Protein AF-0000000075321801 (afdb_homodimer)

Foldseek 3Di:
DDKDKDKWFWAAQWDWDADPVGKIKTWTWTWDFDDAADPVRDTDIAIETEMEIHPCCVVCRNVRGGGFIKIWMWPPWDKDWDADPVRDIDIHTYGYTDDIDGPDDPPPPPPPPPPPPPDPDDDPDDPDDPPPPPDDPPDPDPPPDDDDDPDDDPDDD/DDKDKDKWFWAAQWDWDADPVGKIKTWTWTWDFDDDADPVRDGDIAIETEMEIHPCCVVCRNVRGGGFIKIWMWPPWDKDWDADPVRDIDIHTYGYTDDIDGPDDPPPPPPPPPPPPPDPDDDPDDPDDPDPPPDPPDDPDPDPPDDPDDDDDDDDD

Secondary structure (DSSP, 8-state):
--EEEEEEEESS----EE-TTS-EEEEEEEEEE-S---TTS---EEEEEEEEEHHHHHHHGGG--TT-EEEEEEEEEEEEEEE-TTSPEEEEEEEEEEEEEE-S-----------------------------------------------------/--EEEEEEEESS----EE-TTS-EEEEEEEEEE-S---TTS---EEEEEEEEEHHHHHHHGGG--TT-EEEEEEEEEEEEEEE-TTSPEEEEEEEEEEEEEE-S-S---------------------------------------------------

InterPro domains:
  IPR000424 Primosome PriB/single-strand DNA-binding [PF00436] (7-70)
  IPR000424 Primosome PriB/single-strand DNA-binding [PS50935] (1-104)
  IPR000424 Primosome PriB/single-strand DNA-binding [cd04496] (7-71)
  IPR011344 Single-stranded DNA-binding protein [PIRSF002070] (7-149)
  IPR011344 Single-stranded DNA-binding protein [TIGR00621] (7-148)
  IPR012340 Nucleic acid-binding, OB-fold [G3DSA:2.40.50.140] (3-137)
  IPR012340 Nucleic acid-binding, OB-fold [SSF50249] (7-148)

Radius of gyration: 40.2 Å; Cα contacts (8 Å, |Δi|>4): 550; chains: 2; bounding box: 121×88×90 Å

Solvent-accessible surface area (backbone atoms only — not comparable to full-atom values): 19009 Å² total; per-residue (Å²): 94,27,30,35,34,38,68,29,29,28,74,44,61,37,56,69,42,68,45,96,88,65,46,28,33,24,61,40,45,34,40,35,48,34,81,63,64,44,98,88,65,48,52,51,72,46,62,33,50,26,35,31,52,39,70,57,18,62,70,43,22,87,73,41,42,51,69,42,48,30,32,37,30,24,36,44,42,43,77,43,77,41,84,38,94,85,73,45,76,41,76,40,39,31,30,37,47,78,43,76,41,74,63,66,73,67,75,73,66,79,62,74,68,75,75,74,74,77,72,79,80,77,72,82,74,74,82,70,81,79,73,75,78,74,77,80,80,75,82,80,79,80,79,78,82,79,76,84,83,76,85,84,84,84,74,86,131,94,26,32,35,34,38,68,28,30,28,72,44,60,38,55,69,41,68,46,96,88,65,46,28,33,25,62,39,44,34,40,36,49,36,82,63,64,44,97,86,64,47,52,51,71,46,62,32,51,29,36,30,52,37,71,57,18,62,71,43,23,87,73,41,44,52,68,43,48,30,33,37,30,24,36,44,42,44,79,42,77,40,82,39,96,86,72,44,76,41,76,40,40,31,30,37,48,76,42,77,43,74,63,64,74,68,74,69,65,77,63,74,69,76,78,74,75,79,73,80,81,78,74,82,76,75,83,69,80,78,72,75,80,72,77,79,78,74,83,82,79,82,80,79,86,73,87,74,89,79,78,85,88,74,94,87,134

Sequence (314 aa):
MPTLSDVGRLGRDAEVRFTPGGDAVCNLALACEYGRKGPDGKKPTQWVDATLWGKQAEALGPYLLKGQQLHFTIDDAHVETFPKSDGTQGMKLTGRVIVIKFAGSPPAQDQPAPQRQASPQSRPQQPRPQQSQQGTNGPDSYDEDIPFRALPYLAGAMPTLSDVGRLGRDAEVRFTPGGDAVCNLALACEYGRKGPDGKKPTQWVDATLWGKQAEALGPYLLKGQQLHFTIDDAHVETFPKSDGTQGMKLTGRVIVIKFAGSPPAQDQPAPQRQASPQSRPQQPRPQQSQQGTNGPDSYDEDIPFRALPYLAGA

Structure (mmCIF, N/CA/C/O backbone):
data_AF-0000000075321801-model_v1
#
loop_
_entity.id
_entity.type
_entity.pdbx_description
1 polymer 'Single-stranded DNA-binding protein'
#
loo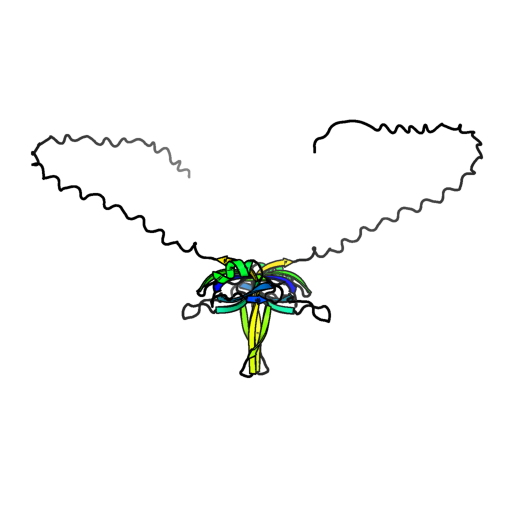p_
_atom_site.group_PDB
_atom_site.id
_atom_site.type_symbol
_atom_site.label_atom_id
_atom_site.label_alt_id
_atom_site.label_comp_id
_atom_site.label_asym_id
_atom_site.label_entity_id
_atom_site.label_seq_id
_atom_site.pdbx_PDB_ins_code
_atom_site.Cartn_x
_atom_site.Cartn_y
_atom_site.Cartn_z
_atom_site.occupancy
_atom_site.B_iso_or_equiv
_atom_site.auth_seq_id
_atom_site.auth_comp_id
_atom_site.auth_asym_id
_atom_site.auth_atom_id
_atom_site.pdbx_PDB_model_num
ATOM 1 N N . MET A 1 1 ? -10.156 4.953 -2.326 1 93.44 1 MET A N 1
ATOM 2 C CA . MET A 1 1 ? -9.562 3.822 -1.623 1 93.44 1 MET A CA 1
ATOM 3 C C . MET A 1 1 ? -8.086 3.684 -1.975 1 93.44 1 MET A C 1
ATOM 5 O O . MET A 1 1 ? -7.676 3.996 -3.094 1 93.44 1 MET A O 1
ATOM 9 N N . PRO A 1 2 ? -7.188 3.215 -1.056 1 98.31 2 PRO A N 1
ATOM 10 C CA . PRO A 1 2 ? -5.758 3.111 -1.349 1 98.31 2 PRO A CA 1
ATOM 11 C C . PRO A 1 2 ? -5.449 2.096 -2.447 1 98.31 2 PRO A C 1
ATOM 13 O O . PRO A 1 2 ? -5.992 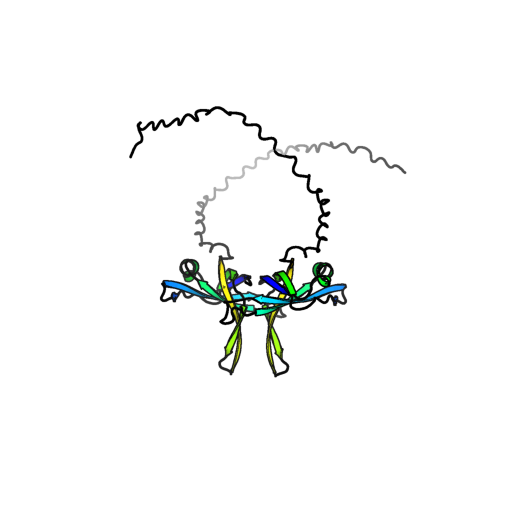0.987 -2.436 1 98.31 2 PRO A O 1
ATOM 16 N N . THR A 1 3 ? -4.641 2.51 -3.338 1 98.75 3 THR A N 1
ATOM 17 C CA . THR A 1 3 ? -4.215 1.654 -4.441 1 98.75 3 THR A CA 1
ATOM 18 C C . THR A 1 3 ? -2.715 1.391 -4.371 1 98.75 3 THR A C 1
ATOM 20 O O . THR A 1 3 ? -1.92 2.326 -4.254 1 98.75 3 THR A O 1
ATOM 23 N N . LEU A 1 4 ? -2.307 0.093 -4.465 1 98.88 4 LEU A N 1
ATOM 24 C CA . LEU A 1 4 ? -0.905 -0.304 -4.395 1 98.88 4 LEU A CA 1
ATOM 25 C C . LEU A 1 4 ? -0.449 -0.923 -5.711 1 98.88 4 LEU A C 1
ATOM 27 O O . LEU A 1 4 ? -1.129 -1.791 -6.262 1 98.88 4 LEU A O 1
ATOM 31 N N . SER A 1 5 ? 0.634 -0.457 -6.227 1 98.81 5 SER A N 1
ATOM 32 C CA . SER A 1 5 ? 1.201 -0.996 -7.461 1 98.81 5 SER A CA 1
ATOM 33 C C . SER A 1 5 ? 2.656 -1.404 -7.266 1 98.81 5 SER A C 1
ATOM 35 O O . SER A 1 5 ? 3.412 -0.721 -6.57 1 98.81 5 SER A O 1
ATOM 37 N N . ASP A 1 6 ? 3.047 -2.434 -7.977 1 98.75 6 ASP A N 1
ATOM 38 C CA . ASP A 1 6 ? 4.422 -2.926 -7.914 1 98.75 6 ASP A CA 1
ATOM 39 C C . ASP A 1 6 ? 4.691 -3.936 -9.023 1 98.75 6 ASP A C 1
ATOM 41 O O . ASP A 1 6 ? 3.779 -4.324 -9.758 1 98.75 6 ASP A O 1
ATOM 45 N N . VAL A 1 7 ? 5.973 -4.195 -9.164 1 98.44 7 VAL A N 1
ATOM 46 C CA . VAL A 1 7 ? 6.426 -5.391 -9.867 1 98.44 7 VAL A CA 1
ATOM 47 C C . VAL A 1 7 ? 6.98 -6.402 -8.867 1 98.44 7 VAL A C 1
ATOM 49 O O . VAL A 1 7 ? 7.961 -6.125 -8.172 1 98.44 7 VAL A O 1
ATOM 52 N N . GLY A 1 8 ? 6.344 -7.457 -8.703 1 97.88 8 GLY A N 1
ATOM 53 C CA . GLY A 1 8 ? 6.727 -8.477 -7.746 1 97.88 8 GLY A CA 1
ATOM 54 C C . GLY A 1 8 ? 6.57 -9.891 -8.281 1 97.88 8 GLY A C 1
ATOM 55 O O . GLY A 1 8 ? 6.32 -10.078 -9.477 1 97.88 8 GLY A O 1
ATOM 56 N N . ARG A 1 9 ? 6.801 -10.867 -7.445 1 98 9 ARG A N 1
ATOM 57 C CA . ARG A 1 9 ? 6.75 -12.266 -7.863 1 98 9 ARG A CA 1
ATOM 58 C C . ARG A 1 9 ? 5.613 -13 -7.164 1 98 9 ARG A C 1
ATOM 60 O O . ARG A 1 9 ? 5.293 -12.711 -6.008 1 98 9 ARG A O 1
ATOM 67 N N . LEU A 1 10 ? 5.156 -13.961 -7.918 1 98.5 10 LEU A N 1
ATOM 68 C CA . LEU A 1 10 ? 4.129 -14.828 -7.352 1 98.5 10 LEU A CA 1
ATOM 69 C C . LEU A 1 10 ? 4.754 -15.914 -6.477 1 98.5 10 LEU A C 1
ATOM 71 O O . LEU A 1 10 ? 5.66 -16.625 -6.914 1 98.5 10 LEU A O 1
ATOM 75 N N . GLY A 1 11 ? 4.254 -16.094 -5.246 1 98.12 11 GLY A N 1
ATOM 76 C CA . GLY A 1 11 ? 4.879 -16.984 -4.273 1 98.12 11 GLY A CA 1
ATOM 77 C C . GLY A 1 11 ? 4.367 -18.406 -4.348 1 98.12 11 GLY A C 1
ATOM 78 O O . GLY A 1 11 ? 4.961 -19.312 -3.762 1 98.12 11 GLY A O 1
ATOM 79 N N . ARG A 1 12 ? 3.254 -18.594 -4.992 1 98.19 12 ARG A N 1
ATOM 80 C CA . ARG A 1 12 ? 2.648 -19.906 -5.195 1 98.19 12 ARG A CA 1
ATOM 81 C C . ARG A 1 12 ? 1.732 -19.906 -6.414 1 98.19 12 ARG A C 1
ATOM 83 O O . ARG A 1 12 ? 1.258 -18.844 -6.836 1 98.19 12 ARG A O 1
ATOM 90 N N . ASP A 1 13 ? 1.528 -21.094 -6.926 1 98.25 13 ASP A N 1
ATOM 91 C CA . ASP A 1 13 ? 0.597 -21.219 -8.047 1 98.25 13 ASP A CA 1
ATOM 92 C C . ASP A 1 13 ? -0.801 -20.75 -7.645 1 98.25 13 ASP A C 1
ATOM 94 O O . ASP A 1 13 ? -1.275 -21.047 -6.551 1 98.25 13 ASP A O 1
ATOM 98 N N . ALA A 1 14 ? -1.422 -20.062 -8.57 1 98.31 14 ALA A N 1
ATOM 99 C CA . ALA A 1 14 ? -2.793 -19.625 -8.32 1 98.31 14 ALA A CA 1
ATOM 100 C C . ALA A 1 14 ? -3.764 -20.797 -8.391 1 98.31 14 ALA A C 1
ATOM 102 O O . ALA A 1 14 ? -3.617 -21.672 -9.242 1 98.31 14 ALA A O 1
ATOM 103 N N . GLU A 1 15 ? -4.645 -20.844 -7.492 1 97.62 15 GLU A N 1
ATOM 104 C CA . GLU A 1 15 ? -5.746 -21.797 -7.52 1 97.62 15 GLU A CA 1
ATOM 105 C C . GLU A 1 15 ? -7.09 -21.094 -7.703 1 97.62 15 GLU A C 1
ATOM 107 O O . GLU A 1 15 ? -7.531 -20.359 -6.82 1 97.62 15 GLU A O 1
ATOM 112 N N . VAL A 1 16 ? -7.723 -21.438 -8.875 1 97.81 16 VAL A N 1
ATOM 113 C CA . VAL A 1 16 ? -8.992 -20.781 -9.172 1 97.81 16 VAL A CA 1
ATOM 114 C C . VAL A 1 16 ? -10.133 -21.516 -8.484 1 97.81 16 VAL A C 1
ATOM 116 O O . VAL A 1 16 ? -10.219 -22.75 -8.57 1 97.81 16 VAL A O 1
ATOM 119 N N . ARG A 1 17 ? -10.898 -20.781 -7.852 1 97.88 17 ARG A N 1
ATOM 120 C CA . ARG A 1 17 ? -12.125 -21.281 -7.25 1 97.88 17 ARG A CA 1
ATOM 121 C C . ARG A 1 17 ? -13.344 -20.531 -7.754 1 97.88 17 ARG A C 1
ATOM 123 O O . ARG A 1 17 ? -13.203 -19.469 -8.367 1 97.88 17 ARG A O 1
ATOM 130 N N . PHE A 1 18 ? -14.492 -21.234 -7.516 1 97.25 18 PHE A N 1
ATOM 131 C CA . PHE A 1 18 ? -15.734 -20.578 -7.918 1 97.25 18 PHE A CA 1
ATOM 132 C C . PHE A 1 18 ? -16.672 -20.422 -6.727 1 97.25 18 PHE A C 1
ATOM 134 O O . PHE A 1 18 ? -16.828 -21.344 -5.922 1 97.25 18 PHE A O 1
ATOM 141 N N . THR A 1 19 ? -17.172 -19.172 -6.625 1 96.69 19 THR A N 1
ATOM 142 C CA . THR A 1 19 ? -18.172 -18.953 -5.586 1 96.69 19 THR A CA 1
ATOM 143 C C . THR A 1 19 ? -19.5 -19.609 -5.973 1 96.69 19 THR A C 1
ATOM 145 O O . THR A 1 19 ? -19.719 -19.953 -7.133 1 96.69 19 THR A O 1
ATOM 148 N N . PRO A 1 20 ? -20.391 -19.828 -4.941 1 96.25 20 PRO A N 1
ATOM 149 C CA . PRO A 1 20 ? -21.703 -20.375 -5.266 1 96.25 20 PRO A CA 1
ATOM 150 C C . PRO A 1 20 ? -22.438 -19.578 -6.336 1 96.25 20 PRO A C 1
ATOM 152 O O . PRO A 1 20 ? -23.25 -20.141 -7.086 1 96.25 20 PRO A O 1
ATOM 155 N N . GLY A 1 21 ? -22.219 -18.328 -6.473 1 95.31 21 GLY A N 1
ATOM 156 C CA . GLY A 1 21 ? -22.844 -17.453 -7.461 1 95.31 21 GLY A CA 1
ATOM 157 C C . GLY A 1 21 ? -22.172 -17.547 -8.828 1 95.31 21 GLY A C 1
ATOM 158 O O . GLY A 1 21 ? -22.594 -16.859 -9.766 1 95.31 21 GLY A O 1
ATOM 159 N N . GLY A 1 22 ? -21.062 -18.312 -8.93 1 95.56 22 GLY A N 1
ATOM 160 C CA . GLY A 1 22 ? -20.438 -18.562 -10.219 1 95.56 22 GLY A CA 1
ATOM 161 C C . GLY A 1 22 ? -19.25 -17.672 -10.484 1 95.56 22 GLY A C 1
ATOM 162 O O . GLY A 1 22 ? -18.656 -17.734 -11.562 1 95.56 22 GLY A O 1
ATOM 163 N N . ASP A 1 23 ? -18.969 -16.781 -9.562 1 96.75 23 ASP A N 1
ATOM 164 C CA . ASP A 1 23 ? -17.828 -15.891 -9.789 1 96.75 23 ASP A CA 1
ATOM 165 C C . ASP A 1 23 ? -16.516 -16.609 -9.516 1 96.75 23 ASP A C 1
ATOM 167 O O . ASP A 1 23 ? -16.375 -17.297 -8.492 1 96.75 23 ASP A O 1
ATOM 171 N N . ALA A 1 24 ? -15.586 -16.422 -10.422 1 98.5 24 ALA A N 1
ATOM 172 C CA . ALA A 1 24 ? -14.25 -16.984 -10.242 1 98.5 24 ALA A CA 1
ATOM 173 C C . ALA A 1 24 ? -13.422 -16.109 -9.297 1 98.5 24 ALA A C 1
ATOM 175 O O . ALA A 1 24 ? -13.523 -14.883 -9.32 1 98.5 24 ALA A O 1
ATOM 176 N N . VAL A 1 25 ? -12.594 -16.766 -8.453 1 98.62 25 VAL A N 1
ATOM 177 C CA . VAL A 1 25 ? -11.711 -16.047 -7.547 1 98.62 25 VAL A CA 1
ATOM 178 C C . VAL A 1 25 ? -10.445 -16.859 -7.301 1 98.62 25 VAL A C 1
ATOM 180 O O . VAL A 1 25 ? -10.5 -18.094 -7.242 1 98.62 25 VAL A O 1
ATOM 183 N N . CYS A 1 26 ? -9.32 -16.219 -7.188 1 98.19 26 CYS A N 1
ATOM 184 C CA . CYS A 1 26 ? -8.109 -16.859 -6.684 1 98.19 26 CYS A CA 1
ATOM 185 C C . CYS A 1 26 ? -7.336 -15.922 -5.762 1 98.19 26 CYS A C 1
ATOM 187 O O . CYS A 1 26 ? -7.422 -14.703 -5.895 1 98.19 26 CYS A O 1
ATOM 189 N N . ASN A 1 27 ? -6.699 -16.453 -4.758 1 98 27 ASN A N 1
ATOM 190 C CA . ASN A 1 27 ? -5.812 -15.742 -3.852 1 98 27 ASN A CA 1
ATOM 191 C C . ASN A 1 27 ? -4.367 -15.781 -4.332 1 98 27 ASN A C 1
ATOM 193 O O . ASN A 1 27 ? -3.869 -16.828 -4.734 1 98 27 ASN A O 1
ATOM 197 N N . LEU A 1 28 ? -3.787 -14.68 -4.348 1 98.56 28 LEU A N 1
ATOM 198 C CA . LEU A 1 28 ? -2.404 -14.539 -4.797 1 98.56 28 LEU A CA 1
ATOM 199 C C . LEU A 1 28 ? -1.509 -14.055 -3.662 1 98.56 28 LEU A C 1
ATOM 201 O O . LEU A 1 28 ? -1.847 -13.094 -2.967 1 98.56 28 LEU A O 1
ATOM 205 N N . ALA A 1 29 ? -0.431 -14.758 -3.434 1 98.19 29 ALA A N 1
ATOM 206 C CA . ALA A 1 29 ? 0.642 -14.266 -2.576 1 98.19 29 ALA A CA 1
ATOM 207 C C . ALA A 1 29 ? 1.718 -13.555 -3.395 1 98.19 29 ALA A C 1
ATOM 209 O O . ALA A 1 29 ? 2.465 -14.203 -4.137 1 98.19 29 ALA A O 1
ATOM 210 N N . LEU A 1 30 ? 1.82 -12.273 -3.209 1 98.31 30 LEU A N 1
ATOM 211 C CA . LEU A 1 30 ? 2.723 -11.461 -4.02 1 98.31 30 LEU A CA 1
ATOM 212 C C . LEU A 1 30 ? 3.893 -10.945 -3.184 1 98.31 30 LEU A C 1
ATOM 214 O O . LEU A 1 30 ? 3.691 -10.273 -2.176 1 98.31 30 LEU A O 1
ATOM 218 N N . ALA A 1 31 ? 5.078 -11.266 -3.674 1 98 31 ALA A N 1
ATOM 219 C CA . ALA A 1 31 ? 6.305 -10.82 -3.014 1 98 31 ALA A CA 1
ATOM 220 C C . ALA A 1 31 ? 6.715 -9.438 -3.498 1 98 31 ALA A C 1
ATOM 222 O O . ALA A 1 31 ? 7.047 -9.25 -4.672 1 98 31 ALA A O 1
ATOM 223 N N . CYS A 1 32 ? 6.738 -8.516 -2.547 1 97.56 32 CYS A N 1
ATOM 224 C CA . CYS A 1 32 ? 7.164 -7.152 -2.846 1 97.56 32 CYS A CA 1
ATOM 225 C C . CYS A 1 32 ? 8.43 -6.797 -2.07 1 97.56 32 CYS A C 1
ATOM 227 O O . CYS A 1 32 ? 8.445 -6.867 -0.84 1 97.56 32 CYS A O 1
ATOM 229 N N . GLU A 1 33 ? 9.406 -6.379 -2.811 1 97.38 33 GLU A N 1
ATOM 230 C CA . GLU A 1 33 ? 10.617 -5.918 -2.145 1 97.38 33 GLU A CA 1
ATOM 231 C C . GLU A 1 33 ? 10.5 -4.453 -1.735 1 97.38 33 GLU A C 1
ATOM 233 O O . GLU A 1 33 ? 9.844 -3.666 -2.414 1 97.38 33 GLU A O 1
ATOM 238 N N . TYR A 1 34 ? 11.094 -4.195 -0.587 1 97 34 TYR A N 1
ATOM 239 C CA . TYR A 1 34 ? 11.078 -2.816 -0.11 1 97 34 TYR A CA 1
ATOM 240 C C . TYR A 1 34 ? 12.383 -2.463 0.593 1 97 34 TYR A C 1
ATOM 242 O O . TYR A 1 34 ? 13.219 -3.334 0.829 1 97 34 TYR A O 1
ATOM 250 N N . GLY A 1 35 ? 12.547 -1.157 0.774 1 96.38 35 GLY A N 1
ATOM 251 C CA . GLY A 1 35 ? 13.703 -0.704 1.532 1 96.38 35 GLY A CA 1
ATOM 252 C C . GLY A 1 35 ? 15.008 -0.858 0.776 1 96.38 35 GLY A C 1
ATOM 253 O O . GLY A 1 35 ? 15.023 -0.839 -0.456 1 96.38 35 GLY A O 1
ATOM 254 N N . ARG A 1 36 ? 16 -0.837 1.606 1 93.62 36 ARG A N 1
ATOM 255 C CA . ARG A 1 36 ? 17.344 -0.915 1.04 1 93.62 36 ARG A CA 1
ATOM 256 C C . ARG A 1 36 ? 17.922 -2.316 1.198 1 93.62 36 ARG A C 1
ATOM 258 O O . ARG A 1 36 ? 17.438 -3.105 2.014 1 93.62 36 ARG A O 1
ATOM 265 N N . LYS A 1 37 ? 18.922 -2.555 0.358 1 94.75 37 LYS A N 1
ATOM 266 C CA . LYS A 1 37 ? 19.609 -3.836 0.442 1 94.75 37 LYS A CA 1
ATOM 267 C C . LYS A 1 37 ? 20.344 -3.979 1.774 1 94.75 37 LYS A C 1
ATOM 269 O O . LYS A 1 37 ? 20.969 -3.029 2.25 1 94.75 37 LYS A O 1
ATOM 274 N N . GLY A 1 38 ? 20.219 -5.215 2.367 1 94.25 38 GLY A N 1
ATOM 275 C CA . GLY A 1 38 ? 20.953 -5.527 3.582 1 94.25 38 GLY A CA 1
ATOM 276 C C . GLY A 1 38 ? 22.391 -5.949 3.32 1 94.25 38 GLY A C 1
ATOM 277 O O . GLY A 1 38 ? 22.875 -5.836 2.193 1 94.25 38 GLY A O 1
ATOM 278 N N . PRO A 1 39 ? 23.078 -6.34 4.457 1 94.88 39 PRO A N 1
ATOM 279 C CA . PRO A 1 39 ? 24.469 -6.789 4.328 1 94.88 39 PRO A CA 1
ATOM 280 C C . PRO A 1 39 ? 24.609 -7.98 3.383 1 94.88 39 PRO A C 1
ATOM 282 O O . PRO A 1 39 ? 25.672 -8.164 2.777 1 94.88 39 PRO A O 1
ATOM 285 N N . ASP A 1 40 ? 23.609 -8.797 3.27 1 94.38 40 ASP A N 1
ATOM 286 C CA . ASP A 1 40 ? 23.625 -9.969 2.4 1 94.38 40 ASP A CA 1
ATOM 287 C C . ASP A 1 40 ? 23.328 -9.586 0.954 1 94.38 40 ASP A C 1
ATOM 289 O O . ASP A 1 40 ? 23.266 -10.445 0.077 1 94.38 40 ASP A O 1
ATOM 293 N N . GLY A 1 41 ? 23.031 -8.344 0.777 1 93.94 41 GLY A N 1
ATOM 294 C CA . GLY A 1 41 ? 22.781 -7.852 -0.568 1 93.94 41 GLY A CA 1
ATOM 295 C C . GLY A 1 41 ? 21.328 -8 -0.994 1 93.94 41 GLY A C 1
ATOM 296 O O . GLY A 1 41 ? 20.984 -7.754 -2.152 1 93.94 41 GLY A O 1
ATOM 297 N N . LYS A 1 42 ? 20.531 -8.469 -0.142 1 95.44 42 LYS A N 1
ATOM 298 C CA . LYS A 1 42 ? 19.125 -8.688 -0.471 1 95.44 42 LYS A CA 1
ATOM 299 C C . LYS A 1 42 ? 18.234 -7.664 0.232 1 95.44 42 LYS A C 1
ATOM 301 O O . LYS A 1 42 ? 18.531 -7.25 1.355 1 95.44 42 LYS A O 1
ATOM 306 N N . LYS A 1 43 ? 17.188 -7.266 -0.518 1 96.38 43 LYS A N 1
ATOM 307 C CA . LYS A 1 43 ? 16.172 -6.414 0.094 1 96.38 43 LYS A CA 1
ATOM 308 C C . LYS A 1 43 ? 15.164 -7.246 0.891 1 96.38 43 LYS A C 1
ATOM 310 O O . LYS A 1 43 ? 14.898 -8.398 0.551 1 96.38 43 LYS A O 1
ATOM 315 N N . PRO A 1 44 ? 14.594 -6.648 1.973 1 95.75 44 PRO A N 1
ATOM 316 C CA . PRO A 1 44 ? 13.5 -7.352 2.641 1 95.75 44 PRO A CA 1
ATOM 317 C C . PRO A 1 44 ? 12.266 -7.5 1.752 1 95.75 44 PRO A C 1
ATOM 319 O O . PRO A 1 44 ? 12.086 -6.73 0.804 1 95.75 44 PRO A O 1
ATOM 322 N N . THR A 1 45 ? 11.531 -8.562 2.047 1 95.31 45 THR A N 1
ATOM 323 C CA . THR A 1 45 ? 10.336 -8.867 1.273 1 95.31 45 THR A CA 1
ATOM 324 C C . THR A 1 45 ? 9.094 -8.82 2.16 1 95.31 45 THR A C 1
ATOM 326 O O . THR A 1 45 ? 9.125 -9.266 3.311 1 95.31 45 THR A O 1
ATOM 329 N N . GLN A 1 46 ? 8.102 -8.141 1.631 1 95.44 46 GLN A N 1
ATOM 330 C CA . GLN A 1 46 ? 6.785 -8.273 2.25 1 95.44 46 GLN A CA 1
ATOM 331 C C . GLN A 1 46 ? 5.809 -8.984 1.322 1 95.44 46 GLN A C 1
ATOM 333 O O . GLN A 1 46 ? 5.859 -8.812 0.103 1 95.44 46 GLN A O 1
ATOM 338 N N . TRP A 1 47 ? 4.926 -9.758 1.993 1 94.94 47 TRP A N 1
ATOM 339 C CA . TRP A 1 47 ? 3.936 -10.5 1.224 1 94.94 47 TRP A CA 1
ATOM 340 C C . TRP A 1 47 ? 2.596 -9.773 1.217 1 94.94 47 TRP A C 1
ATOM 342 O O . TRP A 1 47 ? 2.121 -9.32 2.262 1 94.94 47 TRP A O 1
ATOM 352 N N . VAL A 1 48 ? 2.068 -9.617 0.032 1 97.62 48 VAL A N 1
ATOM 353 C CA . VAL A 1 48 ? 0.721 -9.086 -0.135 1 97.62 48 VAL A CA 1
ATOM 354 C C . VAL A 1 48 ? -0.241 -10.219 -0.493 1 97.62 48 VAL A C 1
ATOM 356 O O . VAL A 1 48 ? -0.032 -10.93 -1.477 1 97.62 48 VAL A O 1
ATOM 359 N N . ASP A 1 49 ? -1.216 -10.375 0.361 1 97.62 49 ASP A N 1
ATOM 360 C CA . ASP A 1 49 ? -2.271 -11.352 0.116 1 97.62 49 ASP A CA 1
ATOM 361 C C . ASP A 1 49 ? -3.418 -10.734 -0.679 1 97.62 49 ASP A C 1
ATOM 363 O O . ASP A 1 49 ? -4.301 -10.086 -0.107 1 97.62 49 ASP A O 1
ATOM 367 N N . ALA A 1 50 ? -3.404 -10.938 -1.986 1 98.5 50 ALA A N 1
ATOM 368 C CA . ALA A 1 50 ? -4.359 -10.242 -2.848 1 98.5 50 ALA A CA 1
ATOM 369 C C . ALA A 1 50 ? -5.32 -11.234 -3.5 1 98.5 50 ALA A C 1
ATOM 371 O O . ALA A 1 50 ? -4.965 -12.391 -3.736 1 98.5 50 ALA A O 1
ATOM 372 N N . THR A 1 51 ? -6.496 -10.75 -3.773 1 98.69 51 THR A N 1
ATOM 373 C CA . THR A 1 51 ? -7.48 -11.586 -4.457 1 98.69 51 THR A CA 1
ATOM 374 C C . THR A 1 51 ? -7.684 -11.117 -5.895 1 98.69 51 THR A C 1
ATOM 376 O O . THR A 1 51 ? -7.691 -9.914 -6.164 1 98.69 51 THR A O 1
ATOM 379 N N . LEU A 1 52 ? -7.785 -12 -6.773 1 98.75 52 LEU A N 1
ATOM 380 C CA . LEU A 1 52 ? -8.148 -11.781 -8.172 1 98.75 52 LEU A CA 1
ATOM 381 C C . LEU A 1 52 ? -9.523 -12.352 -8.469 1 98.75 52 LEU A C 1
ATOM 383 O O . LEU A 1 52 ? -9.789 -13.523 -8.195 1 98.75 52 LEU A O 1
ATOM 387 N N . TRP A 1 53 ? -10.375 -11.508 -9.047 1 98.62 53 TRP A N 1
ATOM 388 C CA . TRP A 1 53 ? -11.766 -11.914 -9.188 1 98.62 53 TRP A CA 1
ATOM 389 C C . TRP A 1 53 ? -12.203 -11.883 -10.648 1 98.62 53 TRP A C 1
ATOM 391 O O . TRP A 1 53 ? -11.562 -11.234 -11.477 1 98.62 53 TRP A O 1
ATOM 401 N N . GLY A 1 54 ? -13.273 -12.633 -10.969 1 97.81 54 GLY A N 1
ATOM 402 C CA . GLY A 1 54 ? -14.023 -12.477 -12.203 1 97.81 54 GLY A CA 1
ATOM 403 C C . GLY A 1 54 ? -13.312 -13.039 -13.414 1 97.81 54 GLY A C 1
ATOM 404 O O . GLY A 1 54 ? -12.664 -14.086 -13.328 1 97.81 54 GLY A O 1
ATOM 405 N N . LYS A 1 55 ? -13.523 -12.367 -14.516 1 97.12 55 LYS A N 1
ATOM 406 C CA . LYS A 1 55 ? -13.008 -12.836 -15.797 1 97.12 55 LYS A CA 1
ATOM 407 C C . LYS A 1 55 ? -11.484 -12.938 -15.766 1 97.12 55 LYS A C 1
ATOM 409 O O . LYS A 1 55 ? -10.906 -13.828 -16.391 1 97.12 55 LYS A O 1
ATOM 414 N N . GLN A 1 56 ? -10.883 -12.008 -15.062 1 97.56 56 GLN A N 1
ATOM 415 C CA . GLN A 1 56 ? -9.43 -12.039 -14.977 1 97.56 56 GLN A CA 1
ATOM 416 C C . GLN A 1 56 ? -8.945 -13.297 -14.258 1 97.56 56 GLN A C 1
ATOM 418 O O . GLN A 1 56 ? -7.961 -13.914 -14.664 1 97.56 56 GLN A O 1
ATOM 423 N N . ALA A 1 57 ? -9.609 -13.609 -13.156 1 98.38 57 ALA A N 1
ATOM 424 C CA . ALA A 1 57 ? -9.258 -14.828 -12.438 1 98.38 57 ALA A CA 1
ATOM 425 C C . ALA A 1 57 ? -9.461 -16.062 -13.312 1 98.38 57 ALA A C 1
ATOM 427 O O . ALA A 1 57 ? -8.633 -16.969 -13.32 1 98.38 57 ALA A O 1
ATOM 428 N N . GLU A 1 58 ? -10.516 -16.109 -14.016 1 97.19 58 GLU A N 1
ATOM 429 C CA . GLU A 1 58 ? -10.836 -17.234 -14.898 1 97.19 58 GLU A CA 1
ATOM 430 C C . GLU A 1 58 ? -9.836 -17.344 -16.047 1 97.19 58 GLU A C 1
ATOM 432 O O . GLU A 1 58 ? -9.367 -18.438 -16.359 1 97.19 58 GLU A O 1
ATOM 437 N N . ALA A 1 59 ? -9.531 -16.25 -16.594 1 97 59 ALA A N 1
ATOM 438 C CA . ALA A 1 59 ? -8.695 -16.234 -17.781 1 97 59 ALA A CA 1
ATOM 439 C C . ALA A 1 59 ? -7.223 -16.453 -17.438 1 97 59 ALA A C 1
ATOM 441 O O . ALA A 1 59 ? -6.508 -17.156 -18.141 1 97 59 ALA A O 1
ATOM 442 N N . LEU A 1 60 ? -6.793 -15.844 -16.328 1 97.44 60 LEU A N 1
ATOM 443 C CA . LEU A 1 60 ? -5.355 -15.789 -16.078 1 97.44 60 LEU A CA 1
ATOM 444 C C . LEU A 1 60 ? -4.965 -16.781 -14.984 1 97.44 60 LEU A C 1
ATOM 446 O O . LEU A 1 60 ? -3.799 -17.172 -14.891 1 97.44 60 LEU A O 1
ATOM 450 N N . GLY A 1 61 ? -5.855 -17.156 -14.117 1 97.12 61 GLY A N 1
ATOM 451 C CA . GLY A 1 61 ? -5.598 -18 -12.961 1 97.12 61 GLY A CA 1
ATOM 452 C C . GLY A 1 61 ? -4.734 -19.203 -13.289 1 97.12 61 GLY A C 1
ATOM 453 O O . GLY A 1 61 ? -3.699 -19.422 -12.648 1 97.12 61 GLY A O 1
ATOM 454 N N . PRO A 1 62 ? -5.121 -19.953 -14.367 1 96.56 62 PRO A N 1
ATOM 455 C CA . PRO A 1 62 ? -4.395 -21.172 -14.703 1 96.56 62 PRO A CA 1
ATOM 456 C C . PRO A 1 62 ? -2.959 -20.906 -15.148 1 96.56 62 PRO A C 1
ATOM 458 O O . PRO A 1 62 ? -2.117 -21.812 -15.102 1 96.56 62 PRO A O 1
ATOM 461 N N . TYR A 1 63 ? -2.645 -19.688 -15.531 1 97.06 63 TYR A N 1
ATOM 462 C CA . TYR A 1 63 ? -1.33 -19.375 -16.078 1 97.06 63 TYR A CA 1
ATOM 463 C C . TYR A 1 63 ? -0.466 -18.672 -15.039 1 97.06 63 TYR A C 1
ATOM 465 O O . TYR A 1 63 ? 0.713 -18.406 -15.273 1 97.06 63 TYR A O 1
ATOM 473 N N . LEU A 1 64 ? -1.044 -18.344 -13.898 1 98 64 LEU A N 1
ATOM 474 C CA . LEU A 1 64 ? -0.302 -17.688 -12.828 1 98 64 LEU A CA 1
ATOM 475 C C . LEU A 1 64 ? 0.41 -18.719 -11.953 1 98 64 LEU A C 1
ATOM 477 O O . LEU A 1 64 ? -0.186 -19.266 -11.023 1 98 64 LEU A O 1
ATOM 481 N N . LEU A 1 65 ? 1.726 -18.828 -12.266 1 97.88 65 LEU A N 1
ATOM 482 C CA . LEU A 1 65 ? 2.521 -19.891 -11.656 1 97.88 65 LEU A CA 1
ATOM 483 C C . LEU A 1 65 ? 3.578 -19.297 -10.727 1 97.88 65 LEU A C 1
ATOM 485 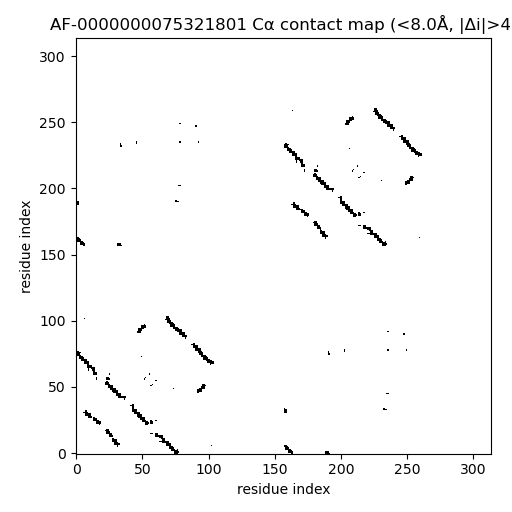O O . LEU A 1 65 ? 4.07 -18.188 -10.961 1 97.88 65 LEU A O 1
ATOM 489 N N . LYS A 1 66 ? 3.893 -20.078 -9.727 1 97.94 66 LYS A N 1
ATOM 490 C CA . LYS A 1 66 ? 4.91 -19.672 -8.75 1 97.94 66 LYS A CA 1
ATOM 491 C C . LYS A 1 66 ? 6.176 -19.188 -9.453 1 97.94 66 LYS A C 1
ATOM 493 O O . LYS A 1 66 ? 6.629 -19.812 -10.422 1 97.94 66 LYS A O 1
ATOM 498 N N . GLY A 1 67 ? 6.672 -18.125 -8.898 1 97.62 67 GLY A N 1
ATOM 499 C CA . GLY A 1 67 ? 7.969 -17.656 -9.367 1 97.62 67 GLY A CA 1
ATOM 500 C C . GLY A 1 67 ? 7.867 -16.625 -10.477 1 97.62 67 GLY A C 1
ATOM 501 O O . GLY A 1 67 ? 8.844 -15.922 -10.773 1 97.62 67 GLY A O 1
ATOM 502 N N . GLN A 1 68 ? 6.742 -16.5 -11.156 1 96.94 68 GLN A N 1
ATOM 503 C CA . GLN A 1 68 ? 6.57 -15.539 -12.234 1 96.94 68 GLN A CA 1
ATOM 504 C C . GLN A 1 68 ? 6.617 -14.102 -11.711 1 96.94 68 GLN A C 1
ATOM 506 O O . GLN A 1 68 ? 6.078 -13.812 -10.641 1 96.94 68 GLN A O 1
ATOM 511 N N . GLN A 1 69 ? 7.316 -13.227 -12.508 1 98 69 GLN A N 1
ATOM 512 C CA . GLN A 1 69 ? 7.301 -11.797 -12.227 1 98 69 GLN A CA 1
ATOM 513 C C . GLN A 1 69 ? 6.07 -11.125 -12.828 1 98 69 GLN A C 1
ATOM 515 O O . GLN A 1 69 ? 5.766 -11.32 -14.008 1 98 69 GLN A O 1
ATOM 520 N N . LEU A 1 70 ? 5.383 -10.352 -12.016 1 98.38 70 LEU A N 1
ATOM 521 C CA . LEU A 1 70 ? 4.129 -9.734 -12.43 1 98.38 70 LEU A CA 1
ATOM 522 C C . LEU A 1 70 ? 4.125 -8.242 -12.117 1 98.38 70 LEU A C 1
ATOM 524 O O . LEU A 1 70 ? 4.664 -7.82 -11.086 1 98.38 70 LEU A O 1
ATOM 528 N N . HIS A 1 71 ? 3.625 -7.453 -13.055 1 98.62 71 HIS A N 1
ATOM 529 C CA . HIS A 1 71 ? 3.145 -6.113 -12.734 1 98.62 71 HIS A CA 1
ATOM 530 C C . HIS A 1 71 ? 1.71 -6.156 -12.219 1 98.62 71 HIS A C 1
ATOM 532 O O . HIS A 1 71 ? 0.826 -6.719 -12.867 1 98.62 71 HIS A O 1
ATOM 538 N N . PHE A 1 72 ? 1.458 -5.559 -11.07 1 98.69 72 PHE A N 1
ATOM 539 C CA . PHE A 1 72 ? 0.095 -5.617 -10.555 1 98.69 72 PHE A CA 1
ATOM 540 C C . PHE A 1 72 ? -0.294 -4.297 -9.898 1 98.69 72 PHE A C 1
ATOM 542 O O . PHE A 1 72 ? 0.572 -3.535 -9.461 1 98.69 72 PHE A O 1
ATOM 549 N N . THR A 1 73 ? -1.589 -4.027 -9.891 1 98.88 73 THR A N 1
ATOM 550 C CA . THR A 1 73 ? -2.23 -2.969 -9.117 1 98.88 73 THR A CA 1
ATOM 551 C C . THR A 1 73 ? -3.338 -3.537 -8.234 1 98.88 73 THR A C 1
ATOM 553 O O . THR A 1 73 ? -4.188 -4.293 -8.711 1 98.88 73 THR A O 1
ATOM 556 N N . ILE A 1 74 ? -3.258 -3.201 -6.98 1 98.75 74 ILE A N 1
ATOM 557 C CA . ILE A 1 74 ? -4.195 -3.682 -5.969 1 98.75 74 ILE A CA 1
ATOM 558 C C . ILE A 1 74 ? -5.02 -2.514 -5.438 1 98.75 74 ILE A C 1
ATOM 560 O O . ILE A 1 74 ? -4.469 -1.486 -5.035 1 98.75 74 ILE A O 1
ATOM 564 N N . ASP A 1 75 ? -6.312 -2.672 -5.492 1 98.44 75 ASP A N 1
ATOM 565 C CA . ASP A 1 75 ? -7.195 -1.697 -4.863 1 98.44 75 ASP A CA 1
ATOM 566 C C . ASP A 1 75 ? -7.559 -2.123 -3.441 1 98.44 75 ASP A C 1
ATOM 568 O O . ASP A 1 75 ? -7.312 -3.268 -3.049 1 98.44 75 ASP A O 1
ATOM 572 N N . ASP A 1 76 ? -8.039 -1.107 -2.643 1 98.25 76 ASP A N 1
ATOM 573 C CA . ASP A 1 76 ? -8.438 -1.344 -1.257 1 98.25 76 ASP A CA 1
ATOM 574 C C . ASP A 1 76 ? -7.289 -1.961 -0.458 1 98.25 76 ASP A C 1
ATOM 576 O O . ASP A 1 76 ? -7.504 -2.871 0.344 1 98.25 76 ASP A O 1
ATOM 580 N N . ALA A 1 77 ? -6.086 -1.542 -0.762 1 98.25 77 ALA A N 1
ATOM 581 C CA . ALA A 1 77 ? -4.91 -2.031 -0.051 1 98.25 77 ALA A CA 1
ATOM 582 C C . ALA A 1 77 ? -4.941 -1.615 1.416 1 98.25 77 ALA A C 1
ATOM 584 O O . ALA A 1 77 ? -5.039 -0.426 1.729 1 98.25 77 ALA A O 1
ATOM 585 N N . HIS A 1 78 ? -4.875 -2.541 2.293 1 96.81 78 HIS A N 1
ATOM 586 C CA . HIS A 1 78 ? -4.902 -2.242 3.721 1 96.81 78 HIS A CA 1
ATOM 587 C C . HIS A 1 78 ? -4.301 -3.385 4.531 1 96.81 78 HIS A C 1
ATOM 589 O O . HIS A 1 78 ? -4.172 -4.504 4.035 1 96.81 78 HIS A O 1
ATOM 595 N N . VAL A 1 79 ? -3.918 -3.033 5.723 1 95 79 VAL A N 1
ATOM 596 C CA . VAL A 1 79 ? -3.336 -4.016 6.633 1 95 79 VAL A CA 1
ATOM 597 C C . VAL A 1 79 ? -4.438 -4.68 7.453 1 95 79 VAL A C 1
ATOM 599 O O . VAL A 1 79 ? -5.305 -3.998 8.008 1 95 79 VAL A O 1
ATOM 602 N N . GLU A 1 80 ? -4.402 -5.98 7.465 1 91.38 80 GLU A N 1
ATOM 603 C CA . GLU A 1 80 ? -5.305 -6.758 8.305 1 91.38 80 GLU A CA 1
ATOM 604 C C . GLU A 1 80 ? -4.535 -7.531 9.375 1 91.38 80 GLU A C 1
ATOM 606 O O . GLU A 1 80 ? -3.4 -7.957 9.141 1 91.38 80 GLU A O 1
ATOM 611 N N . THR A 1 81 ? -5.188 -7.609 10.531 1 85.38 81 THR A N 1
ATOM 612 C CA . THR A 1 81 ? -4.617 -8.43 11.602 1 85.38 81 THR A CA 1
ATOM 613 C C . THR A 1 81 ? -5.344 -9.766 11.695 1 85.38 81 THR A C 1
ATOM 615 O O . THR A 1 81 ? -6.531 -9.859 11.383 1 85.38 81 THR A O 1
ATOM 618 N N . PHE A 1 82 ? -4.496 -10.781 11.977 1 83.56 82 PHE A N 1
ATOM 619 C CA . PHE A 1 82 ? -5.102 -12.094 12.133 1 83.56 82 PHE A CA 1
ATOM 620 C C . PHE A 1 82 ? -4.453 -12.852 13.289 1 83.56 82 PHE A C 1
ATOM 622 O O . PHE A 1 82 ? -3.27 -12.656 13.578 1 83.56 82 PHE A O 1
ATOM 629 N N . PRO A 1 83 ? -5.316 -13.57 14.023 1 84.75 83 PRO A N 1
ATOM 630 C CA . PRO A 1 83 ? -4.766 -14.344 15.148 1 84.75 83 PRO A CA 1
ATOM 631 C C . PRO A 1 83 ? -3.863 -15.484 14.695 1 84.75 83 PRO A C 1
ATOM 633 O O . PRO A 1 83 ? -4.156 -16.156 13.695 1 84.75 83 PRO A O 1
ATOM 636 N N . LYS A 1 84 ? -2.691 -15.609 15.445 1 81.06 84 LYS A N 1
ATOM 637 C CA . LYS A 1 84 ? -1.8 -16.734 15.203 1 81.06 84 LYS A CA 1
ATOM 638 C C . LYS A 1 84 ? -2.045 -17.859 16.203 1 81.06 84 LYS A C 1
ATOM 640 O O . LYS A 1 84 ? -2.68 -17.641 17.25 1 81.06 84 LYS A O 1
ATOM 645 N N . SER A 1 85 ? -1.563 -19 15.82 1 83.88 85 SER A N 1
ATOM 646 C CA . SER A 1 85 ? -1.745 -20.172 16.672 1 83.88 85 SER A CA 1
ATOM 647 C C . SER A 1 85 ? -1.061 -20 18.016 1 83.88 85 SER A C 1
ATOM 649 O O . SER A 1 85 ? -1.48 -20.578 19.016 1 83.88 85 SER A O 1
ATOM 651 N N . ASP A 1 86 ? -0.088 -19.234 18.078 1 83 86 ASP A N 1
ATOM 652 C CA . ASP A 1 86 ? 0.672 -19.031 19.312 1 83 86 ASP A CA 1
ATOM 653 C C . ASP A 1 86 ? 0.044 -17.953 20.172 1 83 86 ASP A C 1
ATOM 655 O O . ASP A 1 86 ? 0.605 -17.578 21.203 1 83 86 ASP A O 1
ATOM 659 N N . GLY A 1 87 ? -1.064 -17.469 19.75 1 78.44 87 GLY A N 1
ATOM 660 C CA . GLY A 1 87 ? -1.76 -16.469 20.531 1 78.44 87 GLY A CA 1
ATOM 661 C C . GLY A 1 87 ? -1.396 -15.047 20.141 1 78.44 87 GLY A C 1
ATOM 662 O O . GLY A 1 87 ? -2.004 -14.086 20.625 1 78.44 87 GLY A O 1
ATOM 663 N N . THR A 1 88 ? -0.411 -15.016 19.297 1 77 88 THR A N 1
ATOM 664 C CA . THR A 1 88 ? -0.026 -13.672 18.875 1 77 88 THR A CA 1
ATOM 665 C C . THR A 1 88 ? -0.802 -13.25 17.641 1 77 88 THR A C 1
ATOM 667 O O . THR A 1 88 ? -1.631 -14.008 17.125 1 77 88 THR A O 1
ATOM 670 N N . GLN A 1 89 ? -0.737 -11.883 17.359 1 78.94 89 GLN A N 1
ATOM 671 C CA . GLN A 1 89 ? -1.422 -11.359 16.172 1 78.94 89 GLN A CA 1
ATOM 672 C C . GLN A 1 89 ? -0.463 -11.219 15 1 78.94 89 GLN A C 1
ATOM 674 O O . GLN A 1 89 ? 0.644 -10.703 15.148 1 78.94 89 GLN A O 1
ATOM 679 N N . GLY A 1 90 ? -0.961 -11.906 13.914 1 76.88 90 GLY A N 1
ATOM 680 C CA . GLY A 1 90 ? -0.254 -11.68 12.664 1 76.88 90 GLY A CA 1
ATOM 681 C C . GLY A 1 90 ? -0.812 -10.516 11.867 1 76.88 90 GLY A C 1
ATOM 682 O O . GLY A 1 90 ? -1.851 -9.953 12.227 1 76.88 90 GLY A O 1
ATOM 683 N N . MET A 1 91 ? 0.009 -9.93 11.023 1 82.12 91 MET A N 1
ATOM 684 C CA . MET A 1 91 ? -0.424 -8.844 10.148 1 82.12 91 MET A CA 1
ATOM 685 C C . MET A 1 91 ? -0.128 -9.164 8.688 1 82.12 91 MET A C 1
ATOM 687 O O . MET A 1 91 ? 0.886 -9.797 8.383 1 82.12 91 MET A O 1
ATOM 691 N N . LYS A 1 92 ? -1.103 -8.797 7.895 1 86.94 92 LYS A N 1
ATOM 692 C CA . LYS A 1 92 ? -0.886 -8.984 6.465 1 86.94 92 LYS A CA 1
ATOM 693 C C . LYS A 1 92 ? -1.397 -7.785 5.668 1 86.94 92 LYS A C 1
ATOM 695 O O . LYS A 1 92 ? -2.42 -7.195 6.02 1 86.94 92 LYS A O 1
ATOM 700 N N . LEU A 1 93 ? -0.657 -7.43 4.613 1 95.38 93 LEU A N 1
ATOM 701 C CA . LEU A 1 93 ? -1.143 -6.492 3.605 1 95.38 93 LEU A CA 1
ATOM 702 C C . LEU A 1 93 ? -2.064 -7.191 2.611 1 95.38 93 LEU A C 1
ATOM 704 O O . LEU A 1 93 ? -1.739 -8.266 2.109 1 95.38 93 LEU A O 1
ATOM 708 N N . THR A 1 94 ? -3.242 -6.621 2.434 1 97.44 94 THR A N 1
ATOM 709 C CA . THR A 1 94 ? -4.227 -7.297 1.596 1 97.44 94 THR A CA 1
ATOM 710 C C . THR A 1 94 ? -4.883 -6.312 0.631 1 97.44 94 THR A C 1
ATOM 712 O O . THR A 1 94 ? -4.672 -5.102 0.732 1 97.44 94 THR A O 1
ATOM 715 N N . GLY A 1 95 ? -5.664 -6.836 -0.342 1 98.19 95 GLY A N 1
ATOM 716 C CA . GLY A 1 95 ? -6.438 -6.047 -1.289 1 98.19 95 GLY A CA 1
ATOM 717 C C . GLY A 1 95 ? -6.93 -6.855 -2.475 1 98.19 95 GLY A C 1
ATOM 718 O O . GLY A 1 95 ? -6.871 -8.086 -2.461 1 98.19 95 GLY A O 1
ATOM 719 N N . ARG A 1 96 ? -7.5 -6.129 -3.383 1 98.69 96 ARG A N 1
ATOM 720 C CA . ARG A 1 96 ? -8.039 -6.742 -4.594 1 98.69 96 ARG A CA 1
ATOM 721 C C . ARG A 1 96 ? -7.227 -6.332 -5.82 1 98.69 96 ARG A C 1
ATOM 723 O O . ARG A 1 96 ? -7.07 -5.141 -6.102 1 98.69 96 ARG A O 1
ATOM 730 N N . VAL A 1 97 ? -6.805 -7.332 -6.566 1 98.81 97 VAL A N 1
ATOM 731 C CA . VAL A 1 97 ? -6.035 -7.043 -7.77 1 98.81 97 VAL A CA 1
ATOM 732 C C . VAL A 1 97 ? -6.965 -6.504 -8.859 1 98.81 97 VAL A C 1
ATOM 734 O O . VAL A 1 97 ? -7.941 -7.156 -9.227 1 98.81 97 VAL A O 1
ATOM 737 N N . ILE A 1 98 ? -6.586 -5.371 -9.414 1 98.5 98 ILE A N 1
ATOM 738 C CA . ILE A 1 98 ? -7.414 -4.793 -10.469 1 98.5 98 ILE A CA 1
ATOM 739 C C . ILE A 1 98 ? -6.629 -4.754 -11.781 1 98.5 98 ILE A C 1
ATOM 741 O O . ILE A 1 98 ? -7.215 -4.625 -12.859 1 98.5 98 ILE A O 1
ATOM 745 N N . VAL A 1 99 ? -5.336 -4.758 -11.75 1 98.44 99 VAL A N 1
ATOM 746 C CA . VAL A 1 99 ? -4.457 -4.883 -12.906 1 98.44 99 VAL A CA 1
ATOM 747 C C . VAL A 1 99 ? -3.404 -5.957 -12.641 1 98.44 99 VAL A C 1
ATOM 749 O O . VAL A 1 99 ? -2.811 -5.996 -11.562 1 98.44 99 VAL A O 1
ATOM 752 N N . ILE A 1 100 ? -3.217 -6.773 -13.609 1 98.19 100 ILE A N 1
ATOM 753 C CA . ILE A 1 100 ? -2.148 -7.762 -13.508 1 98.19 100 ILE A CA 1
ATOM 754 C C . ILE A 1 100 ? -1.626 -8.102 -14.906 1 98.19 100 ILE A C 1
ATOM 756 O O . ILE A 1 100 ? -2.41 -8.32 -15.828 1 98.19 100 ILE A O 1
ATOM 760 N N . LYS A 1 101 ? -0.332 -8.016 -15.039 1 97.06 101 LYS A N 1
ATOM 761 C CA . LYS A 1 101 ? 0.349 -8.305 -16.297 1 97.06 101 LYS A CA 1
ATOM 762 C C . LYS A 1 101 ? 1.668 -9.031 -16.062 1 97.06 101 LYS A C 1
ATOM 764 O O . LYS A 1 101 ? 2.361 -8.758 -15.078 1 97.06 101 LYS A O 1
ATOM 769 N N . PHE A 1 102 ? 1.962 -9.898 -16.922 1 96.38 102 PHE A N 1
ATOM 770 C CA . PHE A 1 102 ? 3.27 -10.539 -16.844 1 96.38 102 PHE A CA 1
ATOM 771 C C . PHE A 1 102 ? 4.383 -9.539 -17.125 1 96.38 102 PHE A C 1
ATOM 773 O O . PHE A 1 102 ? 4.273 -8.734 -18.062 1 96.38 102 PHE A O 1
ATOM 780 N N . ALA A 1 103 ? 5.379 -9.289 -16.312 1 93.19 103 ALA A N 1
ATOM 781 C CA . ALA A 1 103 ? 6.465 -8.336 -16.5 1 93.19 103 ALA A CA 1
ATOM 782 C C . ALA A 1 103 ? 7.477 -8.844 -17.531 1 93.19 103 ALA A C 1
ATOM 784 O O . ALA A 1 103 ? 8.18 -8.055 -18.156 1 93.19 103 ALA A O 1
ATOM 785 N N . GLY A 1 104 ? 7.879 -10.117 -17.609 1 72.38 104 GLY A N 1
ATOM 786 C CA . GLY A 1 104 ? 8.883 -10.656 -18.531 1 72.38 104 GLY A CA 1
ATOM 787 C C . GLY A 1 104 ? 8.352 -10.883 -19.922 1 72.38 104 GLY A C 1
ATOM 788 O O . GLY A 1 104 ? 7.145 -10.789 -20.172 1 72.38 104 GLY A O 1
ATOM 789 N N . SER A 1 105 ? 9.32 -10.781 -20.953 1 56.84 105 SER A N 1
ATOM 790 C CA . SER A 1 105 ? 9.203 -11.109 -22.359 1 56.84 105 SER A CA 1
ATOM 791 C C . SER A 1 105 ? 8.43 -12.406 -22.562 1 56.84 105 SER A C 1
ATOM 793 O O . SER A 1 105 ? 8.516 -13.328 -21.75 1 56.84 105 SER A O 1
ATOM 795 N N . PRO A 1 106 ? 7.402 -12.406 -23.328 1 51.19 106 PRO A N 1
ATOM 796 C CA . PRO A 1 106 ? 6.758 -13.695 -23.594 1 51.19 106 PRO A CA 1
ATOM 797 C C . PRO A 1 106 ? 7.727 -14.875 -23.484 1 51.19 106 PRO A C 1
ATOM 799 O O . PRO A 1 106 ? 8.922 -14.711 -23.75 1 51.19 106 PRO A O 1
ATOM 802 N N . PRO A 1 107 ? 7.387 -15.766 -22.609 1 46.88 107 PRO A N 1
ATOM 803 C CA . PRO A 1 107 ? 8.305 -16.906 -22.734 1 46.88 107 PRO A CA 1
ATOM 804 C C . PRO A 1 107 ? 8.875 -17.047 -24.141 1 46.88 107 PRO A C 1
ATOM 806 O O . PRO A 1 107 ? 8.148 -16.891 -25.125 1 46.88 107 PRO A O 1
ATOM 809 N N . ALA A 1 108 ? 10.031 -16.594 -24.297 1 42.81 108 ALA A N 1
ATOM 810 C CA . ALA A 1 108 ? 10.602 -16.984 -25.594 1 42.81 108 ALA A CA 1
ATOM 811 C C . ALA A 1 108 ? 10.148 -18.391 -25.969 1 42.81 108 ALA A C 1
ATOM 813 O O . ALA A 1 108 ? 10.539 -19.375 -25.328 1 42.81 108 ALA A O 1
ATOM 814 N N . GLN A 1 109 ? 8.922 -18.578 -26.406 1 42.28 109 GLN A N 1
ATOM 815 C CA . GLN A 1 109 ? 8.828 -19.859 -27.094 1 42.28 109 GLN A CA 1
ATOM 816 C C . GLN A 1 109 ? 10.164 -20.219 -27.75 1 42.28 109 GLN A C 1
ATOM 818 O O . GLN A 1 109 ? 10.727 -19.422 -28.5 1 42.28 109 GLN A O 1
ATOM 823 N N . ASP A 1 110 ? 10.922 -21.156 -27.156 1 42.56 110 ASP A N 1
ATOM 824 C CA . ASP A 1 110 ? 12.031 -21.734 -27.906 1 42.56 110 ASP A CA 1
ATOM 825 C C . ASP A 1 110 ? 11.734 -21.734 -29.406 1 42.56 110 ASP A C 1
ATOM 827 O O . ASP A 1 110 ? 10.945 -22.531 -29.906 1 42.56 110 ASP A O 1
ATOM 831 N N . GLN A 1 111 ? 11.539 -20.578 -30.031 1 44.91 111 GLN A N 1
ATOM 832 C CA . GLN A 1 111 ? 11.594 -20.781 -31.484 1 44.91 111 GLN A CA 1
ATOM 833 C C . GLN A 1 111 ? 12.703 -21.766 -31.859 1 44.91 111 GLN A C 1
ATOM 835 O O . GLN A 1 111 ? 13.844 -21.609 -31.422 1 44.91 111 GLN A O 1
ATOM 840 N N . PRO A 1 112 ? 12.344 -23.016 -32.312 1 47.56 112 PRO A N 1
ATOM 841 C CA . PRO A 1 112 ? 13.43 -23.859 -32.812 1 47.56 112 PRO A CA 1
ATOM 842 C C . PRO A 1 112 ? 14.516 -23.062 -33.531 1 47.56 112 PRO A C 1
ATOM 844 O O . PRO A 1 112 ? 14.203 -22.172 -34.344 1 47.56 112 PRO A O 1
ATOM 847 N N . ALA A 1 113 ? 15.602 -22.844 -32.875 1 50.69 113 ALA A N 1
ATOM 848 C CA . ALA A 1 113 ? 16.734 -22.281 -33.594 1 50.69 113 ALA A CA 1
ATOM 849 C C . ALA A 1 113 ? 16.688 -22.641 -35.062 1 50.69 113 ALA A C 1
ATOM 851 O O . ALA A 1 113 ? 16.375 -23.781 -35.406 1 50.69 113 ALA A O 1
ATOM 852 N N . PRO A 1 114 ? 16.391 -21.812 -35.969 1 48.81 114 PRO A N 1
ATOM 853 C CA . PRO A 1 114 ? 16.469 -22.312 -37.344 1 48.81 114 PRO A CA 1
ATOM 854 C C . PRO A 1 114 ? 17.656 -23.25 -37.562 1 48.81 114 PRO A C 1
ATOM 856 O O . PRO A 1 114 ? 18.781 -22.953 -37.125 1 48.81 114 PRO A O 1
ATOM 859 N N . GLN A 1 115 ? 17.5 -24.516 -37.719 1 44.44 115 GLN A N 1
ATOM 860 C CA . GLN A 1 115 ? 18.531 -25.438 -38.188 1 44.44 115 GLN A CA 1
ATOM 861 C C . GLN A 1 115 ? 19.422 -24.797 -39.219 1 44.44 115 GLN A C 1
ATOM 863 O O . GLN A 1 115 ? 18.953 -24.406 -40.312 1 44.44 115 GLN A O 1
ATOM 868 N N . ARG A 1 116 ? 20.484 -24.125 -38.75 1 46.69 116 ARG A N 1
ATOM 869 C CA . ARG A 1 116 ? 21.5 -23.781 -39.75 1 46.69 116 ARG A CA 1
ATOM 870 C C . ARG A 1 116 ? 21.703 -24.922 -40.75 1 46.69 116 ARG A C 1
ATOM 872 O O . ARG A 1 116 ? 22.156 -26 -40.375 1 46.69 116 ARG A O 1
ATOM 879 N N . GLN A 1 117 ? 21.078 -24.938 -41.906 1 45.03 117 GLN A N 1
ATOM 880 C CA . GLN A 1 117 ? 21.453 -25.797 -43.031 1 45.03 117 GLN A CA 1
ATOM 881 C C . GLN A 1 117 ? 22.969 -25.844 -43.219 1 45.03 117 GLN A C 1
ATOM 883 O O . GLN A 1 117 ? 23.609 -24.797 -43.375 1 45.03 117 GLN A O 1
ATOM 888 N N . ALA A 1 118 ? 23.625 -26.906 -42.75 1 46.5 118 ALA A N 1
ATOM 889 C CA . ALA A 1 118 ? 25.031 -27.219 -43 1 46.5 118 ALA A CA 1
ATOM 890 C C . ALA A 1 118 ? 25.391 -26.906 -44.469 1 46.5 118 ALA A C 1
ATOM 892 O O . ALA A 1 118 ? 24.75 -27.406 -45.406 1 46.5 118 ALA A O 1
ATOM 893 N N . SER A 1 119 ? 25.922 -25.703 -44.812 1 48.66 119 SER A N 1
ATOM 894 C CA . SER A 1 119 ? 26.484 -25.422 -46.125 1 48.66 119 SER A CA 1
ATOM 895 C C . SER A 1 119 ? 27.281 -26.625 -46.625 1 48.66 119 SER A C 1
ATOM 897 O O . SER A 1 119 ? 28.016 -27.266 -45.875 1 48.66 119 SER A O 1
ATOM 899 N N . PRO A 1 120 ? 26.984 -27.297 -47.75 1 46.16 120 PRO A N 1
ATOM 900 C CA . PRO A 1 120 ? 27.781 -28.391 -48.312 1 46.16 120 PRO A CA 1
ATOM 901 C C . PRO A 1 120 ? 29.281 -28.094 -48.312 1 46.16 120 PRO A C 1
ATOM 903 O O . PRO A 1 120 ? 29.688 -26.938 -48.438 1 46.16 120 PRO A O 1
ATOM 906 N N . GLN A 1 121 ? 30.109 -28.859 -47.562 1 40.81 121 GLN A N 1
ATOM 907 C CA . GLN A 1 121 ? 31.562 -28.844 -47.531 1 40.81 121 GLN A CA 1
ATOM 908 C C . GLN A 1 121 ? 32.156 -28.703 -48.938 1 40.81 121 GLN A C 1
ATOM 910 O O . GLN A 1 121 ? 31.859 -29.516 -49.812 1 40.81 121 GLN A O 1
ATOM 915 N N . SER A 1 122 ? 32.406 -27.469 -49.406 1 46.06 122 SER A N 1
ATOM 916 C CA . SER A 1 122 ? 33.188 -27.219 -50.625 1 46.06 122 SER A CA 1
ATOM 917 C C . SER A 1 122 ? 34.406 -28.141 -50.719 1 46.06 122 SER A C 1
ATOM 919 O O . SER A 1 122 ? 35.156 -28.266 -49.719 1 46.06 122 SER A O 1
ATOM 921 N N . ARG A 1 123 ? 34.438 -29.156 -51.594 1 44.72 123 ARG A N 1
ATOM 922 C CA . ARG A 1 123 ? 35.531 -30.047 -51.938 1 44.72 123 ARG A CA 1
ATOM 923 C C . ARG A 1 123 ? 36.844 -29.266 -52.094 1 44.72 123 ARG A C 1
ATOM 925 O O . ARG A 1 123 ? 36.875 -28.203 -52.75 1 44.72 123 ARG A O 1
ATOM 932 N N . PRO A 1 124 ? 37.906 -29.547 -51.281 1 43.28 124 PRO A N 1
ATOM 933 C CA . PRO A 1 124 ? 39.188 -28.875 -51.375 1 43.28 124 PRO A CA 1
ATOM 934 C C . PRO A 1 124 ? 39.719 -28.766 -52.781 1 43.28 124 PRO A C 1
ATOM 936 O O . PRO A 1 124 ? 39.844 -29.781 -53.5 1 43.28 124 PRO A O 1
ATOM 939 N N . GLN A 1 125 ? 39.406 -27.656 -53.531 1 39.59 125 GLN A N 1
ATOM 940 C CA . GLN A 1 125 ? 40 -27.422 -54.812 1 39.59 125 GLN A CA 1
ATOM 941 C C . GLN A 1 125 ? 41.5 -27.688 -54.781 1 39.59 125 GLN A C 1
ATOM 943 O O . GLN A 1 125 ? 42.188 -27.344 -53.812 1 39.59 125 GLN A O 1
ATOM 948 N N . GLN A 1 126 ? 41.969 -28.703 -55.469 1 40.53 126 GLN A N 1
ATOM 949 C CA . GLN A 1 126 ? 43.344 -29.109 -55.688 1 40.53 126 GLN A CA 1
ATOM 950 C C . GLN A 1 126 ? 44.219 -27.906 -56.062 1 40.53 126 GLN A C 1
ATOM 952 O O . GLN A 1 126 ? 43.781 -27.078 -56.875 1 40.53 126 GLN A O 1
ATOM 957 N N . PRO A 1 127 ? 45.281 -27.547 -55.25 1 39.84 127 PRO A N 1
ATOM 958 C CA . PRO A 1 127 ? 46.219 -26.42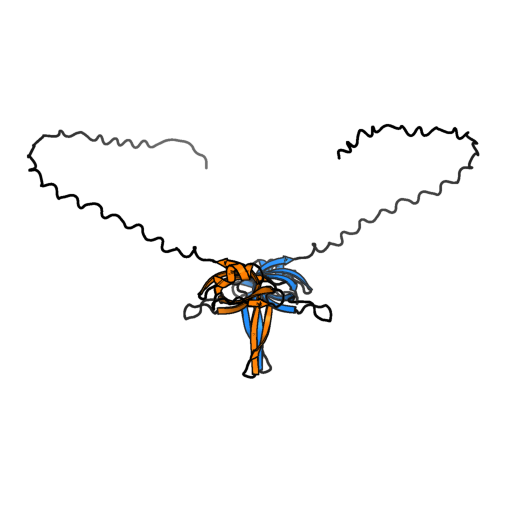2 -55.375 1 39.84 127 PRO A CA 1
ATOM 959 C C . PRO A 1 127 ? 46.781 -26.297 -56.812 1 39.84 127 PRO A C 1
ATOM 961 O O . PRO A 1 127 ? 47.344 -27.25 -57.344 1 39.84 127 PRO A O 1
ATOM 964 N N . ARG A 1 128 ? 46.031 -25.625 -57.656 1 36.97 128 ARG A N 1
ATOM 965 C CA . ARG A 1 128 ? 46.656 -25.438 -58.969 1 36.97 128 ARG A CA 1
ATOM 966 C C . ARG A 1 128 ? 48.062 -24.875 -58.812 1 36.97 128 ARG A C 1
ATOM 968 O O . ARG A 1 128 ? 48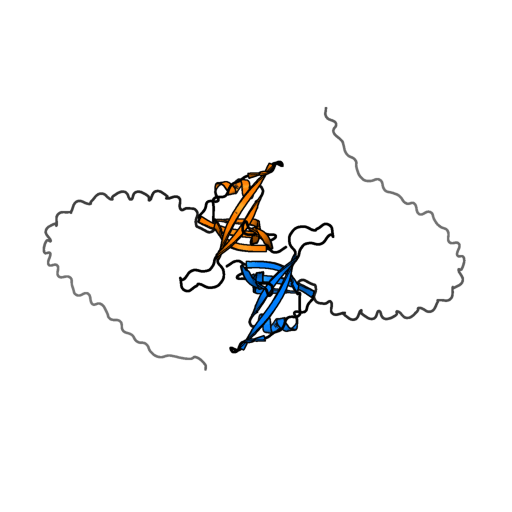.281 -24 -58 1 36.97 128 ARG A O 1
ATOM 975 N N . PRO A 1 129 ? 49.031 -25.406 -59.469 1 37.53 129 PRO A N 1
ATOM 976 C CA . PRO A 1 129 ? 50.438 -25.062 -59.406 1 37.53 129 PRO A CA 1
ATOM 977 C C . PRO A 1 129 ? 50.688 -23.578 -59.719 1 37.53 129 PRO A C 1
ATOM 979 O O . PRO A 1 129 ? 50.031 -23 -60.562 1 37.53 129 PRO A O 1
ATOM 982 N N . GLN A 1 130 ? 51.125 -22.734 -58.719 1 33.78 130 GLN A N 1
ATOM 983 C CA . GLN A 1 130 ? 51.469 -21.312 -58.594 1 33.78 130 GLN A CA 1
ATOM 984 C C . GLN A 1 130 ? 52.406 -20.875 -59.719 1 33.78 130 GLN A C 1
ATOM 986 O O . GLN A 1 130 ? 53.531 -21.359 -59.844 1 33.78 130 GLN A O 1
ATOM 991 N N . GLN A 1 131 ? 51.812 -20.875 -60.969 1 30.75 131 GLN A N 1
ATOM 992 C CA . GLN A 1 131 ? 52.812 -20.344 -61.938 1 30.75 131 GLN A CA 1
ATOM 993 C C . GLN A 1 131 ? 53.312 -18.984 -61.5 1 30.75 131 GLN A C 1
ATOM 995 O O . GLN A 1 131 ? 52.531 -18.156 -61 1 30.75 131 GLN A O 1
ATOM 1000 N N . SER A 1 132 ? 54.594 -18.734 -61.344 1 33 132 SER A N 1
ATOM 1001 C CA . SER A 1 132 ? 55.531 -17.734 -60.875 1 33 132 SER A CA 1
ATOM 1002 C C . SER A 1 132 ? 55.375 -16.406 -61.594 1 33 132 SER A C 1
ATOM 1004 O O . SER A 1 132 ? 56.281 -15.578 -61.594 1 33 132 SER A O 1
ATOM 1006 N N . GLN A 1 133 ? 54.062 -16.031 -62.062 1 27.94 133 GLN A N 1
ATOM 1007 C CA . GLN A 1 133 ? 54.312 -14.914 -62.969 1 27.94 133 GLN A CA 1
ATOM 1008 C C . GLN A 1 133 ? 54.906 -13.719 -62.188 1 27.94 133 GLN A C 1
ATOM 1010 O O . GLN A 1 133 ? 54.406 -13.383 -61.125 1 27.94 133 GLN A O 1
ATOM 1015 N N . GLN A 1 134 ? 56.062 -13.25 -62.469 1 29.52 134 GLN A N 1
ATOM 1016 C CA . GLN A 1 134 ? 57.031 -12.234 -62.094 1 29.52 134 GLN A CA 1
ATOM 1017 C C . GLN A 1 134 ? 56.438 -10.828 -62.219 1 29.52 134 GLN A C 1
ATOM 1019 O O . GLN A 1 134 ? 57.188 -9.844 -62.25 1 29.52 134 GLN A O 1
ATOM 1024 N N . GLY A 1 135 ? 55.062 -10.703 -62.312 1 29.17 135 GLY A N 1
ATOM 1025 C CA . GLY A 1 135 ? 54.719 -9.422 -62.938 1 29.17 135 GLY A CA 1
ATOM 1026 C C . GLY A 1 135 ? 55.156 -8.242 -62.062 1 29.17 135 GLY A C 1
ATOM 1027 O O . GLY A 1 135 ? 55.219 -8.352 -60.844 1 29.17 135 GLY A O 1
ATOM 1028 N N . THR A 1 136 ? 55.781 -7.184 -62.688 1 27.62 136 THR A N 1
ATOM 1029 C CA . THR A 1 136 ? 56.5 -5.945 -62.406 1 27.62 136 THR A CA 1
ATOM 1030 C C . THR A 1 136 ? 55.594 -4.938 -61.688 1 27.62 136 THR A C 1
ATOM 1032 O O . THR A 1 136 ? 54.5 -4.656 -62.156 1 27.62 136 THR A O 1
ATOM 1035 N N . ASN A 1 137 ? 55.75 -4.75 -60.375 1 29.34 137 ASN A N 1
ATOM 1036 C CA . ASN A 1 137 ? 55.125 -3.975 -59.312 1 29.34 137 ASN A CA 1
ATOM 1037 C C . ASN A 1 137 ? 55.188 -2.477 -59.594 1 29.34 137 ASN A C 1
ATOM 1039 O O . ASN A 1 137 ? 56.25 -1.871 -59.5 1 29.34 137 ASN A O 1
ATOM 1043 N N . GLY A 1 138 ? 54.656 -2.012 -60.781 1 28.42 138 GLY A N 1
ATOM 1044 C CA . GLY A 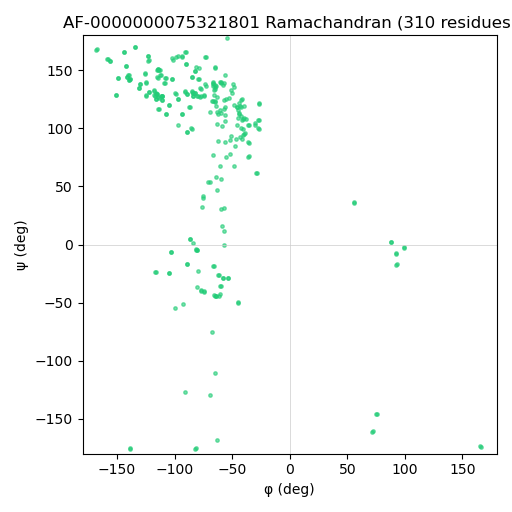1 138 ? 54.938 -0.597 -60.969 1 28.42 138 GLY A CA 1
ATOM 1045 C C . GLY A 1 138 ? 54.406 0.272 -59.844 1 28.42 138 GLY A C 1
ATOM 1046 O O . GLY A 1 138 ? 53.438 -0.109 -59.156 1 28.42 138 GLY A O 1
ATOM 1047 N N . PRO A 1 139 ? 55.156 1.299 -59.312 1 29.95 139 PRO A N 1
ATOM 1048 C CA . PRO A 1 139 ? 55.156 2.131 -58.125 1 29.95 139 PRO A CA 1
ATOM 1049 C C . PRO A 1 139 ? 54 3.123 -58.062 1 29.95 139 PRO A C 1
ATOM 1051 O O . PRO A 1 139 ? 53.938 4.027 -58.906 1 29.95 139 PRO A O 1
ATOM 1054 N N . ASP A 1 140 ? 52.719 2.727 -58.188 1 30.23 140 ASP A N 1
ATOM 1055 C CA . ASP A 1 140 ? 51.75 3.795 -58.406 1 30.23 140 ASP A CA 1
ATOM 1056 C C . ASP A 1 140 ? 51.75 4.797 -57.25 1 30.23 140 ASP A C 1
ATOM 1058 O O . ASP A 1 140 ? 51.719 4.41 -56.094 1 30.23 140 ASP A O 1
ATOM 1062 N N . SER A 1 141 ? 52.188 6.07 -57.469 1 29.75 141 SER A N 1
ATOM 1063 C CA . SER A 1 141 ? 52.469 7.34 -56.812 1 29.75 141 SER A CA 1
ATOM 1064 C C . SER A 1 141 ? 51.219 7.895 -56.125 1 29.75 141 SER A C 1
ATOM 1066 O O . SER A 1 141 ? 50.188 8.031 -56.781 1 29.75 141 SER A O 1
ATOM 1068 N N . TYR A 1 142 ? 51.062 7.777 -54.812 1 27.31 142 TYR A N 1
ATOM 1069 C CA . TYR A 1 142 ? 50.031 8.18 -53.844 1 27.31 142 TYR A CA 1
ATOM 1070 C C . TYR A 1 142 ? 49.906 9.695 -53.781 1 27.31 142 TYR A C 1
ATOM 1072 O O . TYR A 1 142 ? 50.719 10.352 -53.125 1 27.31 142 TYR A O 1
ATOM 1080 N N . ASP A 1 143 ? 49.625 10.445 -54.812 1 27.5 143 ASP A N 1
ATOM 1081 C CA . ASP A 1 143 ? 49.688 11.898 -54.719 1 27.5 143 ASP A CA 1
ATOM 1082 C C . ASP A 1 143 ? 48.656 12.414 -53.688 1 27.5 143 ASP A C 1
ATOM 1084 O O . ASP A 1 143 ? 47.469 12.18 -53.844 1 27.5 143 ASP A O 1
ATOM 1088 N N . GLU A 1 144 ? 49 12.539 -52.406 1 31.23 144 GLU A N 1
ATOM 1089 C CA . GLU A 1 144 ? 48.312 13.023 -51.219 1 31.23 144 GLU A CA 1
ATOM 1090 C C . GLU A 1 144 ? 47.906 14.492 -51.375 1 31.23 144 GLU A C 1
ATOM 1092 O O . GLU A 1 144 ? 48.781 15.375 -51.406 1 31.23 144 GLU A O 1
ATOM 1097 N N . ASP A 1 145 ? 46.969 14.883 -52.25 1 30.97 145 ASP A N 1
ATOM 1098 C CA . ASP A 1 145 ? 46.656 16.281 -52.531 1 30.97 145 ASP A CA 1
ATOM 1099 C C . ASP A 1 145 ? 46.25 17.031 -51.281 1 30.97 145 ASP A C 1
ATOM 1101 O O . ASP A 1 145 ? 45.719 16.438 -50.344 1 30.97 145 ASP A O 1
ATOM 1105 N N . ILE A 1 146 ? 46.75 18.406 -51.062 1 35.38 146 ILE A N 1
ATOM 1106 C CA . ILE A 1 146 ? 47.219 19.516 -50.219 1 35.38 146 ILE A CA 1
ATOM 1107 C C . ILE A 1 146 ? 46 20.281 -49.688 1 35.38 146 ILE A C 1
ATOM 1109 O O . ILE A 1 146 ? 46.062 20.891 -48.625 1 35.38 146 ILE A O 1
ATOM 1113 N N . PRO A 1 147 ? 44.594 20.094 -49.844 1 30.33 147 PRO A N 1
ATOM 1114 C CA . PRO A 1 147 ? 44 21.391 -50.188 1 30.33 147 PRO A CA 1
ATOM 1115 C C . PRO A 1 147 ? 43.781 22.297 -49 1 30.33 147 PRO A C 1
ATOM 1117 O O . PRO A 1 147 ? 43.781 23.531 -49.125 1 30.33 147 PRO A O 1
ATOM 1120 N N . PHE A 1 148 ? 43.406 21.922 -47.75 1 35.5 148 PHE A N 1
ATOM 1121 C CA . PHE A 1 148 ? 42.375 22.781 -47.188 1 35.5 148 PHE A CA 1
ATOM 1122 C 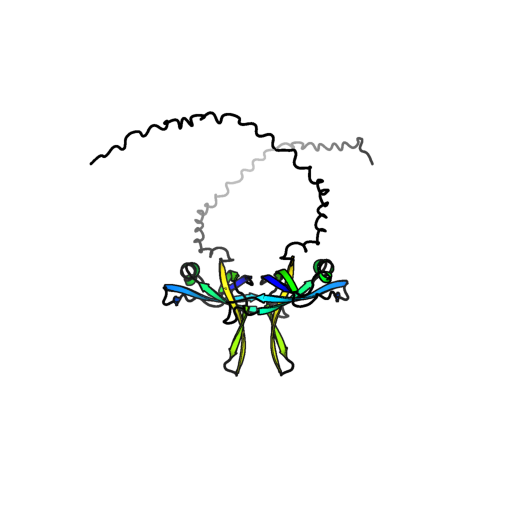C . PHE A 1 148 ? 43 24.094 -46.688 1 35.5 148 PHE A C 1
ATOM 1124 O O . PHE A 1 148 ? 44.094 24.078 -46.125 1 35.5 148 PHE A O 1
ATOM 1131 N N . ARG A 1 149 ? 42.562 25.375 -47.062 1 28.58 149 ARG A N 1
ATOM 1132 C CA . ARG A 1 149 ? 42.969 26.75 -46.844 1 28.58 149 ARG A CA 1
ATOM 1133 C C . ARG A 1 149 ? 42.75 27.188 -45.406 1 28.58 149 ARG A C 1
ATOM 1135 O O . ARG A 1 149 ? 41.625 27.125 -44.906 1 28.58 149 ARG A O 1
ATOM 1142 N N . ALA A 1 150 ? 43.781 27.531 -44.469 1 25.36 150 ALA A N 1
ATOM 1143 C CA . ALA A 1 150 ? 44.031 27.906 -43.094 1 25.36 150 ALA A CA 1
ATOM 1144 C C . ALA A 1 150 ? 43.625 29.375 -42.844 1 25.36 150 ALA A C 1
ATOM 1146 O O . ALA A 1 150 ? 43.781 29.891 -41.75 1 25.36 150 ALA A O 1
ATOM 1147 N N . LEU A 1 151 ? 42.562 30 -43.312 1 27.98 151 LEU A N 1
ATOM 1148 C CA . LEU A 1 151 ? 42.844 31.422 -43.156 1 27.98 151 LEU A CA 1
ATOM 1149 C C . LEU A 1 151 ? 43 31.766 -41.656 1 27.98 151 LEU A C 1
ATOM 1151 O O . LEU A 1 151 ? 42.562 31.016 -40.781 1 27.98 151 LEU A O 1
ATOM 1155 N N . PRO A 1 152 ? 43.031 33.25 -41.188 1 31.36 152 PRO A N 1
ATOM 1156 C CA . PRO A 1 152 ? 43.812 34.25 -40.438 1 31.36 152 PRO A CA 1
ATOM 1157 C C . PRO A 1 152 ? 43.375 34.438 -39 1 31.36 152 PRO A C 1
ATOM 1159 O O . PRO A 1 152 ? 42.156 34.469 -38.75 1 31.36 152 PRO A O 1
ATOM 1162 N N . TYR A 1 153 ? 44 33.938 -37.969 1 30.2 153 TYR A N 1
ATOM 1163 C CA . TYR A 1 153 ? 43.875 34.125 -36.531 1 30.2 153 TYR A CA 1
ATOM 1164 C C . TYR A 1 153 ? 44 35.594 -36.156 1 30.2 153 TYR A C 1
ATOM 1166 O O . TYR A 1 153 ? 45.031 36.219 -36.344 1 30.2 153 TYR A O 1
ATOM 1174 N N . LEU A 1 154 ? 43 36.594 -36.344 1 28.8 154 LEU A N 1
ATOM 1175 C CA . LEU A 1 154 ? 43.312 37.906 -35.844 1 28.8 154 LEU A CA 1
ATOM 1176 C C . LEU A 1 154 ? 43.562 37.906 -34.344 1 28.8 154 LEU A C 1
ATOM 1178 O O . LEU A 1 154 ? 42.812 37.281 -33.594 1 28.8 154 LEU A O 1
ATOM 1182 N N . ALA A 1 155 ? 44.875 38.25 -33.75 1 26.61 155 ALA A N 1
ATOM 1183 C CA . ALA A 1 155 ? 45.625 38.5 -32.531 1 26.61 155 ALA A CA 1
ATOM 1184 C C . ALA A 1 155 ? 45.031 39.625 -31.703 1 26.61 155 ALA A C 1
ATOM 1186 O O . ALA A 1 155 ? 45.469 39.875 -30.562 1 26.61 155 ALA A O 1
ATOM 1187 N N . GLY A 1 156 ? 43.938 40.438 -31.906 1 29.19 156 GLY A N 1
ATOM 1188 C CA . GLY A 1 156 ? 44.156 41.719 -31.25 1 29.19 156 GLY A CA 1
ATOM 1189 C C . GLY A 1 156 ? 44.375 41.594 -29.75 1 29.19 156 GLY A C 1
ATOM 1190 O O . GLY A 1 156 ? 43.781 40.688 -29.109 1 29.19 156 GLY A O 1
ATOM 1191 N N . ALA A 1 157 ? 45.469 42.5 -29.219 1 22.94 157 ALA A N 1
ATOM 1192 C CA . ALA A 1 157 ? 45.75 43.188 -27.984 1 22.94 157 ALA A CA 1
ATOM 1193 C C . ALA A 1 157 ? 44.5 43.906 -27.453 1 22.94 157 ALA A C 1
ATOM 1195 O O . ALA A 1 157 ? 43.656 44.344 -28.25 1 22.94 157 ALA A O 1
ATOM 1196 N N . MET B 1 1 ? 9.836 -1 -6.473 1 93.5 1 MET B N 1
ATOM 1197 C CA . MET B 1 1 ? 9.375 -0.839 -5.098 1 93.5 1 MET B CA 1
ATOM 1198 C C . MET B 1 1 ? 7.879 -0.552 -5.055 1 93.5 1 MET B C 1
ATOM 1200 O O . MET B 1 1 ? 7.34 0.091 -5.957 1 93.5 1 MET B O 1
ATOM 1204 N N . PRO B 1 2 ? 7.113 -0.998 -4.012 1 98.31 2 PRO B N 1
ATOM 1205 C CA . PRO B 1 2 ? 5.664 -0.78 -3.967 1 98.31 2 PRO B CA 1
ATOM 1206 C C . PRO B 1 2 ? 5.293 0.696 -3.842 1 98.31 2 PRO B C 1
ATOM 1208 O O . PRO B 1 2 ? 5.891 1.421 -3.039 1 98.31 2 PRO B O 1
ATOM 1211 N N . THR B 1 3 ? 4.367 1.074 -4.656 1 98.75 3 THR B N 1
ATOM 1212 C CA . THR B 1 3 ? 3.869 2.443 -4.641 1 98.75 3 THR B CA 1
ATOM 1213 C C . THR B 1 3 ? 2.4 2.479 -4.227 1 98.75 3 THR B C 1
ATOM 1215 O O . THR B 1 3 ? 1.577 1.743 -4.777 1 98.75 3 THR B O 1
ATOM 1218 N N . LEU B 1 4 ? 2.047 3.348 -3.23 1 98.88 4 LEU B N 1
ATOM 1219 C CA . LEU B 1 4 ? 0.684 3.473 -2.727 1 98.88 4 LEU B CA 1
ATOM 1220 C C . LEU B 1 4 ? 0.118 4.859 -3.025 1 98.88 4 LEU B C 1
ATOM 1222 O O . LEU B 1 4 ? 0.78 5.871 -2.783 1 98.88 4 LEU B O 1
ATOM 1226 N N . SER B 1 5 ? -1.045 4.906 -3.588 1 98.81 5 SER B N 1
ATOM 1227 C CA . SER B 1 5 ? -1.716 6.168 -3.883 1 98.81 5 SER B CA 1
ATOM 1228 C C . SER B 1 5 ? -3.117 6.203 -3.283 1 98.81 5 SER B C 1
ATOM 1230 O O . SER B 1 5 ? -3.824 5.195 -3.285 1 98.81 5 SER B O 1
ATOM 1232 N N . ASP B 1 6 ? -3.521 7.383 -2.887 1 98.75 6 ASP B N 1
ATOM 1233 C CA . ASP B 1 6 ? -4.852 7.574 -2.32 1 98.75 6 ASP B CA 1
ATOM 1234 C C . ASP B 1 6 ? -5.195 9.062 -2.217 1 98.75 6 ASP B C 1
ATOM 1236 O O . ASP B 1 6 ? -4.348 9.914 -2.482 1 98.75 6 ASP B O 1
ATOM 1240 N N . VAL B 1 7 ? -6.469 9.266 -1.948 1 98.44 7 VAL B N 1
ATOM 1241 C CA . VAL B 1 7 ? -6.938 10.539 -1.419 1 98.44 7 VAL B CA 1
ATOM 1242 C C . VAL B 1 7 ? -7.32 10.383 0.051 1 98.44 7 VAL B C 1
ATOM 1244 O O . VAL B 1 7 ? -8.234 9.625 0.383 1 98.44 7 VAL B O 1
ATOM 1247 N N . GLY B 1 8 ? -6.613 10.961 0.899 1 97.88 8 GLY B N 1
ATOM 1248 C CA . GLY B 1 8 ? -6.828 10.859 2.334 1 97.88 8 GLY B CA 1
ATOM 1249 C C . GLY B 1 8 ? -6.656 12.172 3.064 1 97.88 8 GLY B C 1
ATOM 1250 O O . GLY B 1 8 ? -6.523 13.227 2.434 1 97.88 8 GLY B O 1
ATOM 1251 N N . ARG B 1 9 ? -6.75 12.148 4.363 1 98 9 ARG B N 1
ATOM 1252 C CA . ARG B 1 9 ? -6.668 13.359 5.172 1 98 9 ARG B CA 1
ATOM 1253 C C . ARG B 1 9 ? -5.422 13.344 6.047 1 98 9 ARG B C 1
ATOM 1255 O O . ARG B 1 9 ? -4.984 12.289 6.504 1 98 9 ARG B O 1
ATOM 1262 N N . LEU B 1 10 ? -5.008 14.555 6.27 1 98.5 10 LEU B N 1
ATOM 1263 C CA . LEU B 1 10 ? -3.879 14.727 7.18 1 98.5 10 LEU B CA 1
ATOM 1264 C C . LEU B 1 10 ? -4.344 14.711 8.633 1 98.5 10 LEU B C 1
ATOM 1266 O O . LEU B 1 10 ? -5.262 15.445 9 1 98.5 10 LEU B O 1
ATOM 1270 N N . GLY B 1 11 ? -3.703 13.906 9.492 1 98.12 11 GLY B N 1
ATOM 1271 C CA . GLY B 1 11 ? -4.164 13.695 10.852 1 98.12 11 GLY B CA 1
ATOM 1272 C C . GLY B 1 11 ? -3.594 14.688 11.844 1 98.12 11 GLY B C 1
ATOM 1273 O O . GLY B 1 11 ? -4.078 14.797 12.977 1 98.12 11 GLY B O 1
ATOM 1274 N N . ARG B 1 12 ? -2.549 15.352 11.461 1 98.19 12 ARG B N 1
ATOM 1275 C CA . ARG B 1 12 ? -1.907 16.375 12.273 1 98.19 12 ARG B CA 1
ATOM 1276 C C . ARG B 1 12 ? -1.127 17.359 11.406 1 98.19 12 ARG B C 1
ATOM 1278 O O . ARG B 1 12 ? -0.752 17.031 10.273 1 98.19 12 ARG B O 1
ATOM 1285 N N . ASP B 1 13 ? -0.922 18.516 11.977 1 98.25 13 ASP B N 1
ATOM 1286 C CA . ASP B 1 13 ? -0.114 19.5 11.266 1 98.25 13 ASP B CA 1
ATOM 1287 C C . ASP B 1 13 ? 1.293 18.969 11 1 98.25 13 ASP B C 1
ATOM 1289 O O . ASP B 1 13 ? 1.9 18.344 11.875 1 98.25 13 ASP B O 1
ATOM 1293 N N . ALA B 1 14 ? 1.774 19.281 9.82 1 98.31 14 ALA B N 1
ATOM 1294 C CA . ALA B 1 14 ? 3.141 18.875 9.5 1 98.31 14 ALA B CA 1
ATOM 1295 C C . ALA B 1 14 ? 4.156 19.734 10.25 1 98.31 14 ALA B C 1
ATOM 1297 O O . ALA B 1 14 ? 3.963 20.938 10.406 1 98.31 14 ALA B O 1
ATOM 1298 N N . GLU B 1 15 ? 5.133 19.109 10.742 1 97.56 15 GLU B N 1
ATOM 1299 C CA . GLU B 1 15 ? 6.277 19.797 11.336 1 97.56 15 GLU B CA 1
ATOM 1300 C C . GLU B 1 15 ? 7.547 19.547 10.531 1 97.56 15 GLU B C 1
ATOM 1302 O O . GLU B 1 15 ? 8.047 18.422 10.469 1 97.56 15 GLU B O 1
ATOM 1307 N N . VAL B 1 16 ? 8.062 20.703 9.977 1 97.81 16 VAL B N 1
ATOM 1308 C CA . VAL B 1 16 ? 9.258 20.562 9.141 1 97.81 16 VAL B CA 1
ATOM 1309 C C . VAL B 1 16 ? 10.508 20.578 10.016 1 97.81 16 VAL B C 1
ATOM 1311 O O . VAL B 1 16 ? 10.641 21.422 10.906 1 97.81 16 VAL B O 1
ATOM 1314 N N . ARG B 1 17 ? 11.297 19.656 9.758 1 97.88 17 ARG B N 1
ATOM 1315 C CA . ARG B 1 17 ? 12.602 19.578 10.398 1 97.88 17 ARG B CA 1
ATOM 1316 C C . ARG B 1 17 ? 13.719 19.547 9.359 1 97.88 17 ARG B C 1
ATOM 1318 O O . ARG B 1 17 ? 13.461 19.328 8.172 1 97.88 17 ARG B O 1
ATOM 1325 N N . PHE B 1 18 ? 14.938 19.859 9.922 1 97.25 18 PHE B N 1
ATOM 1326 C CA . PHE B 1 18 ? 16.094 19.828 9.031 1 97.25 18 PHE B CA 1
ATOM 1327 C C . PHE B 1 18 ? 17.141 18.859 9.547 1 97.25 18 PHE B C 1
ATOM 1329 O O . PHE B 1 18 ? 17.438 18.844 10.742 1 97.25 18 PHE B O 1
ATOM 1336 N N . THR B 1 19 ? 17.578 18.016 8.586 1 96.62 19 THR B N 1
ATOM 1337 C CA . THR B 1 19 ? 18.672 17.125 8.961 1 96.62 19 THR B CA 1
ATOM 1338 C C . THR B 1 19 ? 19.984 17.906 9.062 1 96.62 19 THR B C 1
ATOM 1340 O O . THR B 1 19 ? 20.078 19.047 8.586 1 96.62 19 THR B O 1
ATOM 1343 N N . PRO B 1 20 ? 21 17.281 9.781 1 96.19 20 PRO B N 1
ATOM 1344 C CA . PRO B 1 20 ? 22.297 17.953 9.859 1 96.19 20 PRO B CA 1
ATOM 1345 C C . PRO B 1 20 ? 22.859 18.312 8.484 1 96.19 20 PRO B C 1
ATOM 1347 O O . PRO B 1 20 ? 23.609 19.281 8.352 1 96.19 20 PRO B O 1
ATOM 1350 N N . GLY B 1 21 ? 22.562 17.609 7.461 1 95.31 21 GLY B N 1
ATOM 1351 C CA . GLY B 1 21 ? 23.016 17.844 6.098 1 95.31 21 GLY B CA 1
ATOM 1352 C C . GLY B 1 21 ? 22.219 18.922 5.383 1 95.31 21 GLY B C 1
ATOM 1353 O O . GLY B 1 21 ? 22.484 19.234 4.223 1 95.31 21 GLY B O 1
ATOM 1354 N N . GLY B 1 22 ? 21.156 19.438 6.047 1 95.44 22 GLY B N 1
ATOM 1355 C CA . GLY B 1 22 ? 20.406 20.562 5.504 1 95.44 22 GLY B CA 1
ATOM 1356 C C . GLY B 1 22 ? 19.125 20.141 4.789 1 95.44 22 GLY B C 1
ATOM 1357 O O . GLY B 1 22 ? 18.422 20.969 4.238 1 95.44 22 GLY B O 1
ATOM 1358 N N . ASP B 1 23 ? 18.891 18.844 4.699 1 96.75 23 ASP B N 1
ATOM 1359 C CA . ASP B 1 23 ? 17.688 18.391 4.004 1 96.75 23 ASP B CA 1
ATOM 1360 C C . ASP B 1 23 ? 16.453 18.578 4.879 1 96.75 23 ASP B C 1
ATOM 1362 O O . ASP B 1 23 ? 16.469 18.219 6.059 1 96.75 23 ASP B O 1
ATOM 1366 N N . ALA B 1 24 ? 15.43 19.125 4.266 1 98.5 24 ALA B N 1
ATOM 1367 C CA . ALA B 1 24 ? 14.156 19.266 4.961 1 98.5 24 ALA B CA 1
ATOM 1368 C C . ALA B 1 24 ? 13.391 17.938 4.984 1 98.5 24 ALA B C 1
ATOM 1370 O O . ALA B 1 24 ? 13.414 17.188 4.008 1 98.5 24 ALA B O 1
ATOM 1371 N N . VAL B 1 25 ? 12.703 17.656 6.105 1 98.56 25 VAL B N 1
ATOM 1372 C CA . VAL B 1 25 ? 11.883 16.453 6.223 1 98.56 25 VAL B CA 1
ATOM 1373 C C . VAL B 1 25 ? 10.703 16.734 7.152 1 98.56 25 VAL B C 1
ATOM 1375 O O . VAL B 1 25 ? 10.828 17.469 8.133 1 98.56 25 VAL B O 1
ATOM 1378 N N . CYS B 1 26 ? 9.562 16.172 6.848 1 98.19 26 CYS B N 1
ATOM 1379 C CA . CYS B 1 26 ? 8.453 16.141 7.793 1 98.19 26 CYS B CA 1
ATOM 1380 C C . CYS B 1 26 ? 7.734 14.797 7.738 1 98.19 26 CYS B C 1
ATOM 1382 O O . CYS B 1 26 ? 7.738 14.125 6.707 1 98.19 26 CYS B O 1
ATOM 1384 N N . ASN B 1 27 ? 7.242 14.336 8.859 1 98 27 ASN B N 1
ATOM 1385 C CA . ASN B 1 27 ? 6.422 13.141 8.977 1 98 27 ASN B CA 1
ATOM 1386 C C . ASN B 1 27 ? 4.934 13.461 8.859 1 98 27 ASN B C 1
ATOM 1388 O O . ASN B 1 27 ? 4.457 14.43 9.461 1 98 27 ASN B O 1
ATOM 1392 N N . LEU B 1 28 ? 4.301 12.727 8.07 1 98.5 28 LEU B N 1
ATOM 1393 C CA . LEU B 1 28 ? 2.875 12.922 7.836 1 98.5 28 LEU B CA 1
ATOM 1394 C C . LEU B 1 28 ? 2.084 11.688 8.273 1 98.5 28 LEU B C 1
ATOM 1396 O O . LEU B 1 28 ? 2.445 10.562 7.93 1 98.5 28 LEU B O 1
ATOM 1400 N N . ALA B 1 29 ? 1.08 11.898 9.078 1 98.19 29 ALA B N 1
ATOM 1401 C CA . ALA B 1 29 ? 0.083 10.867 9.352 1 98.19 29 ALA B CA 1
ATOM 1402 C C . ALA B 1 29 ? -1.111 10.992 8.414 1 98.19 29 ALA B C 1
ATOM 1404 O O . ALA B 1 29 ? -1.904 11.93 8.523 1 98.19 29 ALA B O 1
ATOM 1405 N N . LEU B 1 30 ? -1.253 10.031 7.547 1 98.31 30 LEU B N 1
ATOM 1406 C CA . LEU B 1 30 ? -2.279 10.094 6.512 1 98.31 30 LEU B CA 1
ATOM 1407 C C . LEU B 1 30 ? -3.373 9.062 6.77 1 98.31 30 LEU B C 1
ATOM 1409 O O . LEU B 1 30 ? -3.096 7.867 6.859 1 98.31 30 LEU B O 1
ATOM 1413 N N . ALA B 1 31 ? -4.602 9.586 6.836 1 98.06 31 ALA B N 1
ATOM 1414 C CA . ALA B 1 31 ? -5.766 8.727 7.047 1 98.06 31 ALA B CA 1
ATOM 1415 C C . ALA B 1 31 ? -6.301 8.195 5.719 1 98.06 31 ALA B C 1
ATOM 1417 O O . ALA B 1 31 ? -6.758 8.961 4.871 1 98.06 31 ALA B O 1
ATOM 1418 N N . CYS B 1 32 ? -6.262 6.867 5.617 1 97.56 32 CYS B N 1
ATOM 1419 C CA . CYS B 1 32 ? -6.793 6.207 4.43 1 97.56 32 CYS B CA 1
ATOM 1420 C C . CYS B 1 32 ? -7.977 5.32 4.785 1 97.56 32 CYS B C 1
ATOM 1422 O O . CYS B 1 32 ? -7.855 4.418 5.617 1 97.56 32 CYS B O 1
ATOM 1424 N N . GLU B 1 33 ? -9.055 5.574 4.109 1 97.38 33 GLU B N 1
ATOM 1425 C CA . GLU B 1 33 ? -10.211 4.707 4.309 1 97.38 33 GLU B CA 1
ATOM 1426 C C . GLU B 1 33 ? -10.133 3.467 3.426 1 97.38 33 GLU B C 1
ATOM 1428 O O . GLU B 1 33 ? -9.594 3.521 2.318 1 97.38 33 GLU B O 1
ATOM 1433 N N . TYR B 1 34 ? -10.609 2.391 4.02 1 97 34 TYR B N 1
ATOM 1434 C CA . TYR B 1 34 ? -10.609 1.148 3.256 1 97 34 TYR B CA 1
ATOM 1435 C C . TYR B 1 34 ? -11.844 0.315 3.572 1 97 34 TYR B C 1
ATOM 1437 O O . TYR B 1 34 ? -12.609 0.646 4.484 1 97 34 TYR B O 1
ATOM 1445 N N . GLY B 1 35 ? -12.055 -0.673 2.703 1 96.44 35 GLY B N 1
ATOM 1446 C CA . GLY B 1 35 ? -13.148 -1.604 2.959 1 96.44 35 GLY B CA 1
ATOM 1447 C C . GLY B 1 35 ? -14.516 -0.989 2.75 1 96.44 35 GLY B C 1
ATOM 1448 O O . GLY B 1 35 ? -14.672 -0.047 1.97 1 96.44 35 GLY B O 1
ATOM 1449 N N . ARG B 1 36 ? -15.422 -1.702 3.363 1 93.81 36 ARG B N 1
ATOM 1450 C CA . ARG B 1 36 ? -16.812 -1.285 3.221 1 93.81 36 ARG B CA 1
ATOM 1451 C C . ARG B 1 36 ? -17.297 -0.54 4.461 1 93.81 36 ARG B C 1
ATOM 1453 O O . ARG B 1 36 ? -16.672 -0.633 5.523 1 93.81 36 ARG B O 1
ATOM 1460 N N . LYS B 1 37 ? -18.344 0.209 4.223 1 94.94 37 LYS B N 1
ATOM 1461 C CA . LYS B 1 37 ? -18.953 0.925 5.34 1 94.94 37 LYS B CA 1
ATOM 1462 C C . LYS B 1 37 ? -19.531 -0.046 6.367 1 94.94 37 LYS B C 1
ATOM 1464 O O . LYS B 1 37 ? -20.141 -1.048 6.008 1 94.94 37 LYS B O 1
ATOM 1469 N N . GLY B 1 38 ? -19.266 0.29 7.688 1 94.5 38 GLY B N 1
ATOM 1470 C CA . GLY B 1 38 ? -19.859 -0.483 8.773 1 94.5 38 GLY B CA 1
ATOM 1471 C C . GLY B 1 38 ? -21.281 -0.088 9.094 1 94.5 38 GLY B C 1
ATOM 1472 O O . GLY B 1 38 ? -21.891 0.681 8.352 1 94.5 38 GLY B O 1
ATOM 1473 N N . PRO B 1 39 ? -21.828 -0.742 10.188 1 95.06 39 PRO B N 1
ATOM 1474 C CA . PRO B 1 39 ? -23.203 -0.424 10.609 1 95.06 39 PRO B CA 1
ATOM 1475 C C . PRO B 1 39 ? -23.391 1.055 10.945 1 95.06 39 PRO B C 1
ATOM 1477 O O . PRO B 1 39 ? -24.484 1.585 10.82 1 95.06 39 PRO B O 1
ATOM 1480 N N . ASP B 1 40 ? -22.359 1.709 11.383 1 94.44 40 ASP B N 1
ATOM 1481 C CA . ASP B 1 40 ? -22.406 3.123 11.742 1 94.44 40 ASP B CA 1
ATOM 1482 C C . ASP B 1 40 ? -22.281 4.008 10.5 1 94.44 40 ASP B C 1
ATOM 1484 O O . ASP B 1 40 ? -22.266 5.234 10.609 1 94.44 40 ASP B O 1
ATOM 1488 N N . GLY B 1 41 ? -22.078 3.371 9.406 1 94.12 41 GLY B N 1
ATOM 1489 C CA . GLY B 1 41 ? -22 4.105 8.156 1 94.12 41 GLY B CA 1
ATOM 1490 C C . GLY B 1 41 ? -20.594 4.602 7.844 1 94.12 41 GLY B C 1
ATOM 1491 O O . GLY B 1 41 ? -20.406 5.359 6.891 1 94.12 41 GLY B O 1
ATOM 1492 N N . LYS B 1 42 ? -19.688 4.297 8.641 1 95.56 42 LYS B N 1
ATOM 1493 C CA . LYS B 1 42 ? -18.312 4.754 8.445 1 95.56 42 LYS B CA 1
ATOM 1494 C C . LYS B 1 42 ? -17.406 3.607 8 1 95.56 42 LYS B C 1
ATOM 1496 O O . LYS B 1 42 ? -17.609 2.463 8.414 1 95.56 42 LYS B O 1
ATOM 1501 N N . LYS B 1 43 ? -16.484 3.986 7.117 1 96.5 43 LYS B N 1
ATOM 1502 C CA . LYS B 1 43 ? -15.445 3.023 6.734 1 96.5 43 LYS B CA 1
ATOM 1503 C C . LYS B 1 43 ? -14.32 2.986 7.758 1 96.5 43 LYS B C 1
ATOM 1505 O O . LYS B 1 43 ? -14.031 3.994 8.406 1 96.5 43 LYS B O 1
ATOM 1510 N N . PRO B 1 44 ? -13.664 1.799 7.914 1 95.75 44 PRO B N 1
ATOM 151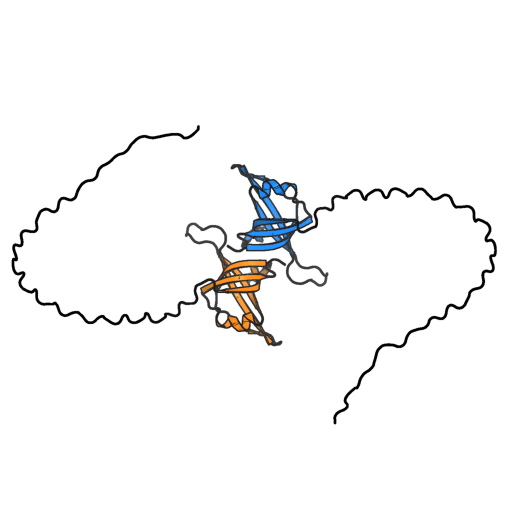1 C CA . PRO B 1 44 ? -12.469 1.785 8.75 1 95.75 44 PRO B CA 1
ATOM 1512 C C . PRO B 1 44 ? -11.336 2.627 8.172 1 95.75 44 PRO B C 1
ATOM 1514 O O . PRO B 1 44 ? -11.297 2.877 6.961 1 95.75 44 PRO B O 1
ATOM 1517 N N . THR B 1 45 ? -10.508 3.107 9.086 1 95.44 45 THR B N 1
ATOM 1518 C CA . THR B 1 45 ? -9.383 3.959 8.703 1 95.44 45 THR B CA 1
ATOM 1519 C C . THR B 1 45 ? -8.055 3.311 9.078 1 95.44 45 THR B C 1
ATOM 1521 O O . THR B 1 45 ? -7.941 2.699 10.141 1 95.44 45 THR B O 1
ATOM 1524 N N . GLN B 1 46 ? -7.172 3.332 8.109 1 95.5 46 GLN B N 1
ATOM 1525 C CA . GLN B 1 46 ? -5.789 3.01 8.453 1 95.5 46 GLN B CA 1
ATOM 1526 C C . GLN B 1 46 ? -4.887 4.23 8.312 1 95.5 46 GLN B C 1
ATOM 1528 O O . GLN B 1 46 ? -5.086 5.055 7.414 1 95.5 46 GLN B O 1
ATOM 1533 N N . TRP B 1 47 ? -3.898 4.258 9.227 1 95.06 47 TRP B N 1
ATOM 1534 C CA . TRP B 1 47 ? -2.967 5.383 9.211 1 95.06 47 TRP B CA 1
ATOM 1535 C C . TRP B 1 47 ? -1.669 5 8.508 1 95.06 47 TRP B C 1
ATOM 1537 O O . TRP B 1 47 ? -1.099 3.939 8.773 1 95.06 47 TRP B O 1
ATOM 1547 N N . VAL B 1 48 ? -1.279 5.844 7.586 1 97.62 48 VAL B N 1
ATOM 1548 C CA . VAL B 1 48 ? 0.011 5.703 6.922 1 97.62 48 VAL B CA 1
ATOM 1549 C C . VAL B 1 48 ? 0.987 6.746 7.457 1 97.62 48 VAL B C 1
ATOM 1551 O O . VAL B 1 48 ? 0.71 7.949 7.41 1 97.62 48 VAL B O 1
ATOM 1554 N N . ASP B 1 49 ? 2.049 6.234 8 1 97.56 49 ASP B N 1
ATOM 1555 C CA . ASP B 1 49 ? 3.123 7.098 8.484 1 97.56 49 ASP B CA 1
ATOM 1556 C C . ASP B 1 49 ? 4.137 7.379 7.375 1 97.56 49 ASP B C 1
ATOM 1558 O O . ASP B 1 49 ? 5.039 6.574 7.133 1 97.56 49 ASP B O 1
ATOM 1562 N N . ALA B 1 50 ? 3.986 8.516 6.719 1 98.5 50 ALA B N 1
ATOM 1563 C CA . ALA B 1 50 ? 4.801 8.797 5.539 1 98.5 50 ALA B CA 1
ATOM 1564 C C . ALA B 1 50 ? 5.742 9.969 5.789 1 98.5 50 ALA B C 1
ATOM 1566 O O . ALA B 1 50 ? 5.438 10.859 6.586 1 98.5 50 ALA B O 1
ATOM 1567 N N . THR B 1 51 ? 6.848 9.938 5.102 1 98.69 51 THR B N 1
ATOM 1568 C CA . THR B 1 51 ? 7.793 11.039 5.203 1 98.69 51 THR B CA 1
ATOM 1569 C C . THR B 1 51 ? 7.812 11.852 3.912 1 98.69 51 THR B C 1
ATOM 1571 O O . THR B 1 51 ? 7.727 11.297 2.816 1 98.69 51 THR B O 1
ATOM 1574 N N . LEU B 1 52 ? 7.863 13.102 4.031 1 98.75 52 LEU B N 1
ATOM 1575 C CA . LEU B 1 52 ? 8.055 14.055 2.945 1 98.75 52 LEU B CA 1
ATOM 1576 C C . LEU B 1 52 ? 9.422 14.727 3.041 1 98.75 52 LEU B C 1
ATOM 1578 O O . LEU B 1 52 ? 9.781 15.266 4.09 1 98.75 52 LEU B O 1
ATOM 1582 N N . TRP B 1 53 ? 10.156 14.68 1.93 1 98.62 53 TRP B N 1
ATOM 1583 C CA . TRP B 1 53 ? 11.547 15.109 1.996 1 98.62 53 TRP B CA 1
ATOM 1584 C C . TRP B 1 53 ? 11.812 16.234 1.003 1 98.62 53 TRP B C 1
ATOM 1586 O O . TRP B 1 53 ? 11.047 16.438 0.055 1 98.62 53 TRP B O 1
ATOM 1596 N N . GLY B 1 54 ? 12.875 17.016 1.261 1 97.75 54 GLY B N 1
ATOM 1597 C CA . GLY B 1 54 ? 13.477 17.906 0.277 1 97.75 54 GLY B CA 1
ATOM 1598 C C . GLY B 1 54 ? 12.672 19.156 0.032 1 97.75 54 GLY B C 1
ATOM 1599 O O . GLY B 1 54 ? 12.094 19.719 0.964 1 97.75 54 GLY B O 1
ATOM 1600 N N . LYS B 1 55 ? 12.719 19.594 -1.201 1 97.19 55 LYS B N 1
ATOM 1601 C CA . LYS B 1 55 ? 12.086 20.844 -1.589 1 97.19 55 LYS B CA 1
ATOM 1602 C C . LYS B 1 55 ? 10.586 20.812 -1.323 1 97.19 55 LYS B C 1
ATOM 1604 O O . LYS B 1 55 ? 9.992 21.828 -0.955 1 97.19 55 LYS B O 1
ATOM 1609 N N . GLN B 1 56 ? 10.016 19.641 -1.516 1 97.56 56 GLN B N 1
ATOM 1610 C CA . GLN B 1 56 ? 8.578 19.516 -1.275 1 97.56 56 GLN B CA 1
ATOM 1611 C C . GLN B 1 56 ? 8.25 19.734 0.199 1 97.56 56 GLN B C 1
ATOM 1613 O O . GLN B 1 56 ? 7.262 20.391 0.529 1 97.56 56 GLN B O 1
ATOM 1618 N N . ALA B 1 57 ? 9.062 19.125 1.051 1 98.38 57 ALA B N 1
ATOM 1619 C CA . ALA B 1 57 ? 8.859 19.328 2.482 1 98.38 57 ALA B CA 1
ATOM 1620 C C . ALA B 1 57 ? 9.031 20.812 2.855 1 98.38 57 ALA B C 1
ATOM 1622 O O . ALA B 1 57 ? 8.258 21.344 3.65 1 98.38 57 ALA B O 1
ATOM 1623 N N . GLU B 1 58 ? 10.008 21.438 2.352 1 97.19 58 GLU B N 1
ATOM 1624 C CA . GLU B 1 58 ? 10.289 22.844 2.617 1 97.19 58 GLU B CA 1
ATOM 1625 C C . GLU B 1 58 ? 9.164 23.734 2.1 1 97.19 58 GLU B C 1
ATOM 1627 O O . GLU B 1 58 ? 8.734 24.656 2.791 1 97.19 58 GLU B O 1
ATOM 1632 N N . ALA B 1 59 ? 8.742 23.453 0.952 1 97 59 ALA B N 1
ATOM 1633 C CA . ALA B 1 59 ? 7.777 24.312 0.279 1 97 59 ALA B CA 1
ATOM 1634 C C . ALA B 1 59 ? 6.371 24.109 0.834 1 97 59 ALA B C 1
ATOM 1636 O O . ALA B 1 59 ? 5.621 25.062 1.026 1 97 59 ALA B O 1
ATOM 1637 N N . LEU B 1 60 ? 6.031 22.844 1.107 1 97.5 60 LEU B N 1
ATOM 1638 C CA . LEU B 1 60 ? 4.633 22.547 1.39 1 97.5 60 LEU B CA 1
ATOM 1639 C C . LEU B 1 60 ? 4.414 22.312 2.881 1 97.5 60 LEU B C 1
ATOM 1641 O O . LEU B 1 60 ? 3.291 22.422 3.375 1 97.5 60 LEU B O 1
ATOM 1645 N N . GLY B 1 61 ? 5.414 21.922 3.617 1 97.12 61 GLY B N 1
ATOM 1646 C CA . GLY B 1 61 ? 5.328 21.562 5.023 1 97.12 61 GLY B CA 1
ATOM 1647 C C . GLY B 1 61 ? 4.504 22.531 5.844 1 97.12 61 GLY B C 1
ATOM 1648 O O . GLY B 1 61 ? 3.561 22.125 6.527 1 97.12 61 GLY B O 1
ATOM 1649 N N . PRO B 1 62 ? 4.809 23.875 5.691 1 96.62 62 PRO B N 1
ATOM 1650 C CA . PRO B 1 62 ? 4.121 24.875 6.508 1 96.62 62 PRO B CA 1
ATOM 1651 C C . PRO B 1 62 ? 2.631 24.969 6.184 1 96.62 62 PRO B C 1
ATOM 1653 O O . PRO B 1 62 ? 1.85 25.469 7 1 96.62 62 PRO B O 1
ATOM 1656 N N . TYR B 1 63 ? 2.213 24.469 5.039 1 97.06 63 TYR B N 1
ATOM 1657 C CA . TYR B 1 63 ? 0.831 24.625 4.598 1 97.06 63 TYR B CA 1
ATOM 1658 C C . TYR B 1 63 ? 0.05 23.328 4.805 1 97.06 63 TYR B C 1
ATOM 1660 O O . TYR B 1 63 ? -1.161 23.281 4.578 1 97.06 63 TYR B O 1
ATOM 1668 N N . LEU B 1 64 ? 0.725 22.266 5.203 1 98 64 LEU B N 1
ATOM 1669 C CA . LEU B 1 64 ? 0.07 20.984 5.457 1 98 64 LEU B CA 1
ATOM 1670 C C . LEU B 1 64 ? -0.487 20.922 6.875 1 98 64 LEU B C 1
ATOM 1672 O O . LEU B 1 64 ? 0.235 20.594 7.816 1 98 64 LEU B O 1
ATOM 1676 N N . LEU B 1 65 ? -1.821 21.188 6.922 1 97.88 65 LEU B N 1
ATOM 1677 C CA . LEU B 1 65 ? -2.488 21.344 8.211 1 97.88 65 LEU B CA 1
ATOM 1678 C C . LEU B 1 65 ? -3.465 20.188 8.453 1 97.88 65 LEU B C 1
ATOM 1680 O O . LEU B 1 65 ? -4.031 19.641 7.512 1 97.88 65 LEU B O 1
ATOM 1684 N N . LYS B 1 66 ? -3.627 19.891 9.703 1 97.94 66 LYS B N 1
ATOM 1685 C CA . LYS B 1 66 ? -4.551 18.844 10.125 1 97.94 66 LYS B CA 1
ATOM 1686 C C . LYS B 1 66 ? -5.91 19 9.461 1 97.94 66 LYS B C 1
ATOM 1688 O O . LYS B 1 66 ? -6.438 20.125 9.375 1 97.94 66 LYS B O 1
ATOM 1693 N N . GLY B 1 67 ? -6.387 17.875 9.023 1 97.62 67 GLY B N 1
ATOM 1694 C CA . GLY B 1 67 ? -7.75 17.859 8.516 1 97.62 67 GLY B CA 1
ATOM 1695 C C . GLY B 1 67 ? -7.832 18.078 7.016 1 97.62 67 GLY B C 1
ATOM 1696 O O . GLY B 1 67 ? -8.867 17.797 6.402 1 97.62 67 GLY B O 1
ATOM 1697 N N . GLN B 1 68 ? -6.801 18.578 6.359 1 97 68 GLN B N 1
ATOM 1698 C CA . GLN B 1 68 ? -6.801 18.812 4.918 1 97 68 GLN B CA 1
ATOM 1699 C C . GLN B 1 68 ? -6.867 17.484 4.148 1 97 68 GLN B C 1
ATOM 1701 O O . GLN B 1 68 ? -6.234 16.5 4.539 1 97 68 GLN B O 1
ATOM 1706 N N . GLN B 1 69 ? -7.688 17.516 3.049 1 98 69 GLN B N 1
ATOM 1707 C CA . GLN B 1 69 ? -7.727 16.391 2.125 1 98 69 GLN B CA 1
ATOM 1708 C C . GLN B 1 69 ? -6.605 16.484 1.092 1 98 69 GLN B C 1
ATOM 1710 O O . GLN B 1 69 ? -6.422 17.531 0.467 1 98 69 GLN B O 1
ATOM 1715 N N . LEU B 1 70 ? -5.879 15.406 0.929 1 98.31 70 LEU B N 1
ATOM 1716 C CA . LEU B 1 70 ? -4.715 15.391 0.054 1 98.31 70 LEU B CA 1
ATOM 1717 C C . LEU B 1 70 ? -4.758 14.203 -0.896 1 98.31 70 LEU B C 1
ATOM 1719 O O . LEU B 1 70 ? -5.199 13.117 -0.516 1 98.31 70 LEU B O 1
ATOM 1723 N N . HIS B 1 71 ? -4.406 14.453 -2.152 1 98.62 71 HIS B N 1
ATOM 1724 C CA . HIS B 1 71 ? -3.963 13.375 -3.033 1 98.62 71 HIS B CA 1
ATOM 1725 C C . HIS B 1 71 ? -2.48 13.078 -2.838 1 98.62 71 HIS B C 1
ATOM 1727 O O . HIS B 1 71 ? -1.646 13.984 -2.916 1 98.62 71 HIS B O 1
ATOM 1733 N N . PHE B 1 72 ? -2.141 11.82 -2.609 1 98.69 72 PHE B N 1
ATOM 1734 C CA . PHE B 1 72 ? -0.729 11.531 -2.393 1 98.69 72 PHE B CA 1
ATOM 1735 C C . PHE B 1 72 ? -0.34 10.211 -3.035 1 98.69 72 PHE B C 1
ATOM 1737 O O . PHE B 1 72 ? -1.188 9.336 -3.238 1 98.69 72 PHE B O 1
ATOM 1744 N N . THR B 1 73 ? 0.933 10.102 -3.377 1 98.88 73 THR B N 1
ATOM 1745 C CA . THR B 1 73 ? 1.601 8.867 -3.775 1 98.88 73 THR B CA 1
ATOM 1746 C C . THR B 1 73 ? 2.832 8.617 -2.91 1 98.88 73 THR B C 1
ATOM 1748 O O . THR B 1 73 ? 3.66 9.508 -2.727 1 98.88 73 THR B O 1
ATOM 1751 N N . ILE B 1 74 ? 2.883 7.43 -2.383 1 98.75 74 ILE B N 1
ATOM 1752 C CA . ILE B 1 74 ? 3.955 7.008 -1.487 1 98.75 74 ILE B CA 1
ATOM 1753 C C . ILE B 1 74 ? 4.77 5.895 -2.146 1 98.75 74 ILE B C 1
ATOM 1755 O O . ILE B 1 74 ? 4.207 4.914 -2.639 1 98.75 74 ILE B O 1
ATOM 1759 N N . ASP B 1 75 ? 6.059 6.113 -2.195 1 98.38 75 ASP B N 1
ATOM 1760 C CA . ASP B 1 75 ? 6.945 5.043 -2.646 1 98.38 75 ASP B CA 1
ATOM 1761 C C . ASP B 1 75 ? 7.484 4.242 -1.463 1 98.38 75 ASP B C 1
ATOM 1763 O O . ASP B 1 75 ? 7.336 4.648 -0.31 1 98.38 75 ASP B O 1
ATOM 1767 N N . ASP B 1 76 ? 8 3.018 -1.791 1 98.25 76 ASP B N 1
ATOM 1768 C CA . ASP B 1 76 ? 8.555 2.123 -0.778 1 98.25 76 ASP B CA 1
ATOM 1769 C C . ASP B 1 76 ? 7.535 1.842 0.323 1 98.25 76 ASP B C 1
ATOM 1771 O O . ASP B 1 76 ? 7.883 1.821 1.506 1 98.25 76 ASP B O 1
ATOM 1775 N N . ALA B 1 77 ? 6.285 1.736 -0.064 1 98.25 77 ALA B N 1
ATOM 1776 C CA . ALA B 1 77 ? 5.219 1.44 0.889 1 98.25 77 ALA B CA 1
ATOM 1777 C C . ALA B 1 77 ? 5.387 0.048 1.488 1 98.25 77 ALA B C 1
ATOM 1779 O O . ALA B 1 77 ? 5.453 -0.945 0.76 1 98.25 77 ALA B O 1
ATOM 1780 N N . HIS B 1 78 ? 5.477 -0.028 2.768 1 96.88 78 HIS B N 1
ATOM 1781 C CA . HIS B 1 78 ? 5.645 -1.316 3.432 1 96.88 78 HIS B CA 1
ATOM 1782 C C . HIS B 1 78 ? 5.199 -1.249 4.887 1 96.88 78 HIS B C 1
ATOM 1784 O O . HIS B 1 78 ? 5.078 -0.16 5.453 1 96.88 78 HIS B O 1
ATOM 1790 N N . VAL B 1 79 ? 4.93 -2.416 5.418 1 95 79 VAL B N 1
ATOM 1791 C CA . VAL B 1 79 ? 4.504 -2.521 6.812 1 95 79 VAL B CA 1
ATOM 1792 C C . VAL B 1 79 ? 5.727 -2.672 7.715 1 95 79 VAL B C 1
ATOM 1794 O O . VAL B 1 79 ? 6.613 -3.484 7.438 1 95 79 VAL B O 1
ATOM 1797 N N . GLU B 1 80 ? 5.762 -1.846 8.719 1 91.38 80 GLU B N 1
ATOM 1798 C CA . GLU B 1 80 ? 6.793 -1.948 9.742 1 91.38 80 GLU B CA 1
ATOM 1799 C C . GLU B 1 80 ? 6.188 -2.324 11.094 1 91.38 80 GLU B C 1
ATOM 1801 O O . GLU B 1 80 ? 5.062 -1.936 11.406 1 91.38 80 GLU B O 1
ATOM 1806 N N . THR B 1 81 ? 6.969 -3.141 11.812 1 85.38 81 THR B N 1
ATOM 1807 C CA . THR B 1 81 ? 6.57 -3.473 13.172 1 85.38 81 THR B CA 1
ATOM 1808 C C . THR B 1 81 ? 7.379 -2.668 14.188 1 85.38 81 THR B C 1
ATOM 1810 O O . THR B 1 81 ? 8.531 -2.314 13.922 1 85.38 81 THR B O 1
ATOM 1813 N N . PHE B 1 82 ? 6.637 -2.289 15.234 1 83.56 82 PHE B N 1
ATOM 1814 C CA . PHE B 1 82 ? 7.336 -1.551 16.281 1 83.56 82 PHE B CA 1
ATOM 1815 C C . PHE B 1 82 ? 6.859 -1.991 17.656 1 83.56 82 PHE B C 1
ATOM 1817 O O . PHE B 1 82 ? 5.707 -2.402 17.828 1 83.56 82 PHE B O 1
ATOM 1824 N N . PRO B 1 83 ? 7.832 -2.059 18.578 1 84.75 83 PRO B N 1
ATOM 1825 C CA . PRO B 1 83 ? 7.449 -2.459 19.938 1 84.75 83 PRO B CA 1
ATOM 1826 C C . PRO B 1 83 ? 6.566 -1.426 20.625 1 84.75 83 PRO B C 1
ATOM 1828 O O . PRO B 1 83 ? 6.781 -0.22 20.484 1 84.75 83 PRO B O 1
ATOM 1831 N N . LYS B 1 84 ? 5.5 -1.979 21.344 1 81.06 84 LYS B N 1
ATOM 1832 C CA . LYS B 1 84 ? 4.652 -1.116 22.156 1 81.06 84 LYS B CA 1
ATOM 1833 C C . LYS B 1 84 ? 5.066 -1.169 23.625 1 81.06 84 LYS B C 1
ATOM 1835 O O . LYS B 1 84 ? 5.797 -2.072 24.031 1 81.06 84 LYS B O 1
ATOM 1840 N N . SER B 1 85 ? 4.617 -0.155 24.312 1 84.25 85 SER B N 1
ATOM 1841 C CA . SER B 1 85 ? 4.953 -0.057 25.734 1 84.25 85 SER B CA 1
ATOM 1842 C C . SER B 1 85 ? 4.414 -1.25 26.516 1 84.25 85 SER B C 1
ATOM 1844 O O . SER B 1 85 ? 4.973 -1.63 27.547 1 84.25 85 SER B O 1
ATOM 1846 N N . ASP B 1 86 ? 3.406 -1.834 26.062 1 83.12 86 ASP B N 1
ATOM 1847 C CA . ASP B 1 86 ? 2.771 -2.939 26.781 1 83.12 86 ASP B CA 1
ATOM 1848 C C . ASP B 1 86 ? 3.428 -4.273 26.422 1 83.12 86 ASP B C 1
ATOM 1850 O O . ASP B 1 86 ? 2.957 -5.332 26.828 1 83.12 86 ASP B O 1
ATOM 1854 N N . GLY B 1 87 ? 4.457 -4.195 25.656 1 78.5 87 GLY B N 1
ATOM 1855 C CA . GLY B 1 87 ? 5.176 -5.406 25.297 1 78.5 87 GLY B CA 1
ATOM 1856 C C . GLY B 1 87 ? 4.691 -6.031 24 1 78.5 87 GLY B C 1
ATOM 1857 O O . GLY B 1 87 ? 5.285 -6.988 23.5 1 78.5 87 GLY B O 1
ATOM 1858 N N . THR B 1 88 ? 3.623 -5.441 23.547 1 77.19 88 THR B N 1
ATOM 1859 C CA . THR B 1 88 ? 3.117 -5.992 22.297 1 77.19 88 THR B CA 1
ATOM 1860 C C . THR B 1 88 ? 3.729 -5.266 21.094 1 77.19 88 THR B C 1
ATOM 1862 O O . THR B 1 88 ? 4.543 -4.355 21.266 1 77.19 88 THR B O 1
ATOM 1865 N N . GLN B 1 89 ? 3.551 -5.91 19.891 1 79 89 GLN B N 1
ATOM 1866 C CA . GLN B 1 89 ? 4.074 -5.301 18.672 1 79 89 GLN B CA 1
ATOM 1867 C C . GLN B 1 89 ? 2.984 -4.527 17.922 1 79 89 GLN B C 1
ATOM 1869 O O . GLN B 1 89 ? 1.868 -5.02 17.766 1 79 89 GLN B O 1
ATOM 1874 N N . GLY B 1 90 ? 3.408 -3.24 17.719 1 77.06 90 GLY B N 1
ATOM 1875 C CA . GLY B 1 90 ? 2.557 -2.453 16.844 1 77.06 90 GLY B CA 1
ATOM 1876 C C . GLY B 1 90 ? 2.951 -2.553 15.383 1 77.06 90 GLY B C 1
ATOM 1877 O O . GLY B 1 90 ? 3.986 -3.139 15.055 1 77.06 90 GLY B O 1
ATOM 1878 N N . MET B 1 91 ? 2.01 -2.312 14.492 1 82.56 91 MET B N 1
ATOM 1879 C CA . MET B 1 91 ? 2.273 -2.312 13.055 1 82.56 91 MET B CA 1
ATOM 1880 C C . MET B 1 91 ? 1.836 -0.996 12.422 1 82.56 91 MET B C 1
ATOM 1882 O O . MET B 1 91 ? 0.834 -0.407 12.836 1 82.56 91 MET B O 1
ATOM 1886 N N . LYS B 1 92 ? 2.688 -0.563 11.523 1 87.12 92 LYS B N 1
ATOM 1887 C CA . LYS B 1 92 ? 2.32 0.645 10.789 1 87.12 92 LYS B CA 1
ATOM 1888 C C . LYS B 1 92 ? 2.68 0.522 9.312 1 87.12 92 LYS B C 1
ATOM 1890 O O . LYS B 1 92 ? 3.703 -0.069 8.961 1 87.12 92 LYS B O 1
ATOM 1895 N N . LEU B 1 93 ? 1.803 1.059 8.461 1 95.44 93 LEU B N 1
ATOM 1896 C CA . LEU B 1 93 ? 2.123 1.261 7.051 1 95.44 93 LEU B CA 1
ATOM 1897 C C . LEU B 1 93 ? 2.963 2.52 6.859 1 95.44 93 LEU B C 1
ATOM 1899 O O . LEU B 1 93 ? 2.641 3.576 7.41 1 95.44 93 LEU B O 1
ATOM 1903 N N . THR B 1 94 ? 4.09 2.359 6.176 1 97.44 94 THR B N 1
ATOM 1904 C CA . THR B 1 94 ? 5.008 3.484 6.062 1 97.44 94 THR B CA 1
ATOM 1905 C C . THR B 1 94 ? 5.5 3.639 4.625 1 97.44 94 THR B C 1
ATOM 1907 O O . THR B 1 94 ? 5.242 2.779 3.781 1 97.44 94 THR B O 1
ATOM 1910 N N . GLY B 1 95 ? 6.188 4.77 4.328 1 98.19 95 GLY B N 1
ATOM 1911 C CA . GLY B 1 95 ? 6.805 5.039 3.039 1 98.19 95 GLY B CA 1
ATOM 1912 C C . GLY B 1 95 ? 7.207 6.492 2.861 1 98.19 95 GLY B C 1
ATOM 1913 O O . GLY B 1 95 ? 7.219 7.262 3.824 1 98.19 95 GLY B O 1
ATOM 1914 N N . ARG B 1 96 ? 7.645 6.758 1.673 1 98.69 96 ARG B N 1
ATOM 1915 C CA . ARG B 1 96 ? 8.07 8.109 1.323 1 98.69 96 ARG B CA 1
ATOM 1916 C C . ARG B 1 96 ? 7.113 8.75 0.326 1 98.69 96 ARG B C 1
ATOM 1918 O O . ARG B 1 96 ? 6.867 8.195 -0.749 1 98.69 96 ARG B O 1
ATOM 1925 N N . VAL B 1 97 ? 6.672 9.938 0.677 1 98.81 97 VAL B N 1
ATOM 1926 C CA . VAL B 1 97 ? 5.762 10.633 -0.22 1 98.81 97 VAL B CA 1
ATOM 1927 C C . VAL B 1 97 ? 6.531 11.172 -1.425 1 98.81 97 VAL B C 1
ATOM 1929 O O . VAL B 1 97 ? 7.5 11.922 -1.269 1 98.81 97 VAL B O 1
ATOM 1932 N N . ILE B 1 98 ? 6.027 10.867 -2.598 1 98.5 98 ILE B N 1
ATOM 1933 C CA . ILE B 1 98 ? 6.699 11.352 -3.801 1 98.5 98 ILE B CA 1
ATOM 1934 C C . ILE B 1 98 ? 5.77 12.289 -4.562 1 98.5 98 ILE B C 1
ATOM 1936 O O . ILE B 1 98 ? 6.223 13.07 -5.41 1 98.5 98 ILE B O 1
ATOM 1940 N N . VAL B 1 99 ? 4.492 12.203 -4.398 1 98.5 99 VAL B N 1
ATOM 1941 C CA . VAL B 1 99 ? 3.494 13.133 -4.93 1 98.5 99 VAL B CA 1
ATOM 1942 C C . VAL B 1 99 ? 2.537 13.555 -3.816 1 98.5 99 VAL B C 1
ATOM 1944 O O . VAL B 1 99 ? 2.072 12.711 -3.039 1 98.5 99 VAL B O 1
ATOM 1947 N N . ILE B 1 100 ? 2.285 14.805 -3.773 1 98.25 100 ILE B N 1
ATOM 1948 C CA . ILE B 1 100 ? 1.29 15.305 -2.83 1 98.25 100 ILE B CA 1
ATOM 1949 C C . ILE B 1 100 ? 0.636 16.562 -3.387 1 98.25 100 ILE B C 1
ATOM 1951 O O . ILE B 1 100 ? 1.323 17.453 -3.881 1 98.25 100 ILE B O 1
ATOM 1955 N N . LYS B 1 101 ? -0.67 16.547 -3.396 1 97.06 101 LYS B N 1
ATOM 1956 C CA . LYS B 1 101 ? -1.469 17.656 -3.887 1 97.06 101 LYS B CA 1
ATOM 1957 C C . LYS B 1 101 ? -2.713 17.859 -3.027 1 97.06 101 LYS B C 1
ATOM 1959 O O . LYS B 1 101 ? -3.305 16.906 -2.541 1 97.06 101 LYS B O 1
ATOM 1964 N N . PHE B 1 102 ? -3.057 19.047 -2.873 1 96.31 102 PHE B N 1
ATOM 1965 C CA . PHE B 1 102 ? -4.312 19.328 -2.186 1 96.31 102 PHE B CA 1
ATOM 1966 C C . PHE B 1 102 ? -5.5 18.859 -3.012 1 96.31 102 PHE B C 1
ATOM 1968 O O . PHE B 1 102 ? -5.543 19.062 -4.227 1 96.31 102 PHE B O 1
ATOM 1975 N N . ALA B 1 103 ? -6.398 18.031 -2.574 1 93.06 103 ALA B N 1
ATOM 1976 C CA . ALA B 1 103 ? -7.551 17.5 -3.303 1 93.06 103 ALA B CA 1
ATOM 1977 C C . ALA B 1 103 ? -8.641 18.562 -3.434 1 93.06 103 ALA B C 1
ATOM 1979 O O . ALA B 1 103 ? -9.453 18.516 -4.363 1 93.06 103 ALA B O 1
ATOM 1980 N N . GLY B 1 104 ? -8.992 19.422 -2.441 1 72.38 104 GLY B N 1
ATOM 1981 C CA . GLY B 1 104 ? -10.055 20.406 -2.473 1 72.38 104 GLY B CA 1
ATOM 1982 C C . GLY B 1 104 ? -9.656 21.688 -3.186 1 72.38 104 GLY B C 1
ATOM 1983 O O . GLY B 1 104 ? -8.492 21.891 -3.52 1 72.38 104 GLY B O 1
ATOM 1984 N N . SER B 1 105 ? -10.742 22.375 -3.762 1 56.94 105 SER B N 1
ATOM 1985 C CA . SER B 1 105 ? -10.734 23.719 -4.34 1 56.94 105 SER B CA 1
ATOM 1986 C C . SER B 1 105 ? -9.922 24.688 -3.488 1 56.94 105 SER B C 1
ATOM 1988 O O . SER B 1 105 ? -9.898 24.562 -2.26 1 56.94 105 SER B O 1
ATOM 1990 N N . PRO B 1 106 ? -8.969 25.328 -4.023 1 51.47 106 PRO B N 1
ATOM 1991 C CA . PRO B 1 106 ? -8.281 26.328 -3.193 1 51.47 106 PRO B CA 1
ATOM 1992 C C . PRO B 1 106 ? -9.18 26.891 -2.1 1 51.47 106 PRO B C 1
ATOM 1994 O O . PRO B 1 106 ? -10.398 26.953 -2.268 1 51.47 106 PRO B O 1
ATOM 1997 N N . PRO B 1 107 ? -8.734 26.719 -0.886 1 47.09 107 PRO B N 1
ATOM 1998 C CA . PRO B 1 107 ? -9.609 27.453 0.038 1 47.09 107 PRO B CA 1
ATOM 1999 C C . PRO B 1 107 ? -10.305 28.641 -0.624 1 47.09 107 PRO B C 1
ATOM 2001 O O . PRO B 1 107 ? -9.672 29.391 -1.375 1 47.09 107 PRO B O 1
ATOM 2004 N N . ALA B 1 108 ? -11.484 28.422 -0.98 1 42.91 108 ALA B N 1
ATOM 2005 C CA . ALA B 1 108 ? -12.164 29.656 -1.376 1 42.91 108 ALA B CA 1
ATOM 2006 C C . ALA B 1 108 ? -11.727 30.828 -0.507 1 42.91 108 ALA B C 1
ATOM 2008 O O . ALA B 1 108 ? -12.031 30.875 0.688 1 42.91 108 ALA B O 1
ATOM 2009 N N . GLN B 1 109 ? -10.539 31.359 -0.722 1 42.31 109 GLN B N 1
ATOM 2010 C CA . GLN B 1 109 ? -10.484 32.688 -0.096 1 42.31 109 GLN B CA 1
ATOM 2011 C C . GLN B 1 109 ? -11.867 33.344 -0.081 1 42.31 109 GLN B C 1
ATOM 2013 O O . GLN B 1 109 ? -12.516 33.438 -1.121 1 42.31 109 GLN B O 1
ATOM 2018 N N . ASP B 1 110 ? -12.531 33.344 1.082 1 42.69 110 ASP B N 1
ATOM 2019 C CA . ASP B 1 110 ? -13.695 34.219 1.199 1 42.69 110 ASP B CA 1
ATOM 2020 C C . ASP B 1 110 ? -13.555 35.438 0.291 1 42.69 110 ASP B C 1
ATOM 2022 O O . ASP B 1 110 ? -12.805 36.375 0.597 1 42.69 110 ASP B O 1
ATOM 2026 N N . GLN B 1 111 ? -13.469 35.281 -1.021 1 45.06 111 GLN B N 1
ATOM 2027 C CA . GLN B 1 111 ? -13.664 36.562 -1.704 1 45.06 111 GLN B CA 1
ATOM 2028 C C . GLN B 1 111 ? -14.797 37.344 -1.062 1 45.06 111 GLN B C 1
ATOM 2030 O O . GLN B 1 111 ? -15.891 36.812 -0.853 1 45.06 111 GLN B O 1
ATOM 2035 N N . PRO B 1 112 ? -14.484 38.5 -0.349 1 48.19 112 PRO B N 1
ATOM 2036 C CA . PRO B 1 112 ? -15.609 39.312 0.12 1 48.19 112 PRO B CA 1
ATOM 2037 C C . PRO B 1 112 ? -16.781 39.344 -0.868 1 48.19 112 PRO B C 1
ATOM 2039 O O . PRO B 1 112 ? -16.562 39.5 -2.072 1 48.19 112 PRO B O 1
ATOM 2042 N N . ALA B 1 113 ? -17.797 38.594 -0.558 1 50.91 113 ALA B N 1
ATOM 2043 C CA . ALA B 1 113 ? -19.016 38.75 -1.353 1 50.91 113 ALA B CA 1
ATOM 2044 C C . ALA B 1 113 ? -19.141 40.156 -1.929 1 50.91 113 ALA B C 1
ATOM 2046 O O . ALA B 1 113 ? -18.891 41.125 -1.227 1 50.91 113 ALA B O 1
ATOM 2047 N N . PRO B 1 114 ? -18.969 40.406 -3.166 1 49.34 114 PRO B N 1
ATOM 2048 C CA . PRO B 1 114 ? -19.203 41.781 -3.576 1 49.34 114 PRO B CA 1
ATOM 2049 C C . PRO B 1 114 ? -20.438 42.406 -2.9 1 49.34 114 PRO B C 1
ATOM 2051 O O . PRO B 1 114 ? -21.484 41.75 -2.822 1 49.34 114 PRO B O 1
ATOM 2054 N N . GLN B 1 115 ? -20.344 43.312 -1.979 1 44.88 115 GLN B N 1
ATOM 2055 C CA . GLN B 1 115 ? -21.422 44.125 -1.445 1 44.88 115 GLN B CA 1
ATOM 2056 C C . GLN B 1 115 ? -22.422 44.5 -2.541 1 44.88 115 GLN B C 1
ATOM 2058 O O . GLN B 1 115 ? -22.062 45.188 -3.5 1 44.88 115 GLN B O 1
ATOM 2063 N N . ARG B 1 116 ? -23.422 43.625 -2.746 1 47.12 116 ARG B N 1
ATOM 2064 C CA . ARG B 1 116 ? -24.531 44.125 -3.557 1 47.12 116 ARG B CA 1
ATOM 2065 C C . ARG B 1 116 ? -24.875 45.562 -3.219 1 47.12 116 ARG B C 1
ATOM 2067 O O . ARG B 1 116 ? -25.312 45.844 -2.102 1 47.12 116 ARG B O 1
ATOM 2074 N N . GLN B 1 117 ? -24.469 46.594 -3.936 1 45.31 117 GLN B N 1
ATOM 2075 C CA . GLN B 1 117 ? -24.984 47.969 -3.893 1 45.31 117 GLN B CA 1
ATOM 2076 C C . GLN B 1 117 ? -26.516 47.969 -3.908 1 45.31 117 GLN B C 1
ATOM 2078 O O . GLN B 1 117 ? -27.141 47.406 -4.809 1 45.31 117 GLN B O 1
ATOM 2083 N N . ALA B 1 118 ? -27.172 48.188 -2.746 1 47.06 118 ALA B N 1
ATOM 2084 C CA . ALA B 1 118 ? -28.594 48.438 -2.578 1 47.06 118 ALA B CA 1
ATOM 2085 C C . ALA B 1 118 ? -29.125 49.344 -3.688 1 47.06 118 ALA B C 1
ATOM 2087 O O . ALA B 1 118 ? -28.625 50.438 -3.891 1 47.06 118 ALA B O 1
ATOM 2088 N N . SER B 1 119 ? -29.703 48.844 -4.785 1 49.25 119 SER B N 1
ATOM 2089 C CA . SER B 1 119 ? -30.406 49.625 -5.781 1 49.25 119 SER B CA 1
ATOM 2090 C C . SER B 1 119 ? -31.312 50.688 -5.121 1 49.25 119 SER B C 1
ATOM 2092 O O . SER B 1 119 ? -32 50.375 -4.145 1 49.25 119 SER B O 1
ATOM 2094 N N . PRO B 1 120 ? -31.188 52 -5.273 1 46.44 120 PRO B N 1
ATOM 2095 C CA . PRO B 1 120 ? -32.094 53.031 -4.707 1 46.44 120 PRO B CA 1
ATOM 2096 C C . PRO B 1 120 ? -33.562 52.688 -4.898 1 46.44 120 PRO B C 1
ATOM 2098 O O . PRO B 1 120 ? -33.938 52.062 -5.898 1 46.44 120 PRO B O 1
ATOM 2101 N N . GLN B 1 121 ? -34.375 52.5 -3.836 1 40.81 121 GLN B N 1
ATOM 2102 C CA . GLN B 1 121 ? -35.812 52.312 -3.766 1 40.81 121 GLN B CA 1
ATOM 2103 C C . GLN B 1 121 ? -36.562 53.281 -4.688 1 40.81 121 GLN B C 1
ATOM 2105 O O . GLN B 1 121 ? -36.375 54.5 -4.574 1 40.81 121 GLN B O 1
ATOM 2110 N N . SER B 1 122 ? -36.875 52.906 -5.941 1 46.31 122 SER B N 1
ATOM 2111 C CA . SER B 1 122 ? -37.75 53.656 -6.836 1 46.31 122 SER B CA 1
ATOM 2112 C C . SER B 1 122 ? -39 54.125 -6.109 1 46.31 122 SER B C 1
ATOM 2114 O O . SER B 1 122 ? -39.656 53.312 -5.422 1 46.31 122 SER B O 1
ATOM 2116 N N . ARG B 1 123 ? -39.219 55.438 -5.793 1 44.38 123 ARG B N 1
ATOM 2117 C CA . ARG B 1 123 ? -40.375 56.125 -5.25 1 44.38 123 ARG B CA 1
ATOM 2118 C C . ARG B 1 123 ? -41.656 55.656 -5.949 1 44.38 123 ARG B C 1
ATOM 2120 O O . ARG B 1 123 ? -41.719 55.594 -7.176 1 44.38 123 ARG B O 1
ATOM 2127 N N . PRO B 1 124 ? -42.688 55.094 -5.242 1 43.31 124 PRO B N 1
ATOM 2128 C CA . PRO B 1 124 ? -43.938 54.625 -5.801 1 43.31 124 PRO B CA 1
ATOM 2129 C C . PRO B 1 124 ? -44.625 55.656 -6.688 1 43.31 124 PRO B C 1
ATOM 2131 O O . PRO B 1 124 ? -44.812 56.812 -6.262 1 43.31 124 PRO B O 1
ATOM 2134 N N . GLN B 1 125 ? -44.406 55.656 -8.016 1 39.44 125 GLN B N 1
ATOM 2135 C CA . GLN B 1 125 ? -45.125 56.5 -8.953 1 39.44 125 GLN B CA 1
ATOM 2136 C C . GLN B 1 125 ? -46.625 56.5 -8.641 1 39.44 125 GLN B C 1
ATOM 2138 O O . GLN B 1 125 ? -47.219 55.438 -8.336 1 39.44 125 GLN B O 1
ATOM 2143 N N . GLN B 1 126 ? -47.188 57.594 -8.203 1 40.5 126 GLN B N 1
ATOM 2144 C CA . GLN B 1 126 ? -48.594 57.875 -7.934 1 40.5 126 GLN B CA 1
ATOM 2145 C C . GLN B 1 126 ? -49.469 57.438 -9.102 1 40.5 126 GLN B C 1
ATOM 2147 O O . GLN B 1 126 ? -49.156 57.688 -10.266 1 40.5 126 GLN B O 1
ATOM 2152 N N . PRO B 1 127 ? -50.469 56.469 -8.883 1 39.81 127 PRO B N 1
ATOM 2153 C CA . PRO B 1 127 ? -51.375 55.875 -9.883 1 39.81 127 PRO B CA 1
ATOM 2154 C C . PRO B 1 127 ? -52.094 56.938 -10.711 1 39.81 127 PRO B C 1
ATOM 2156 O O . PRO B 1 127 ? -52.75 57.844 -10.148 1 39.81 127 PRO B O 1
ATOM 2159 N N . ARG B 1 128 ? -51.531 57.344 -11.812 1 37.47 128 ARG B N 1
ATOM 2160 C CA . ARG B 1 128 ? -52.281 58.25 -12.648 1 37.47 128 ARG B CA 1
ATOM 2161 C C . ARG B 1 128 ? -53.688 57.75 -12.914 1 37.47 128 ARG B C 1
ATOM 2163 O O . ARG B 1 128 ? -53.875 56.562 -13.133 1 37.47 128 ARG B O 1
ATOM 2170 N N . PRO B 1 129 ? -54.719 58.531 -12.734 1 38.09 129 PRO B N 1
ATOM 2171 C CA . PRO B 1 129 ? -56.125 58.188 -12.914 1 38.09 129 PRO B CA 1
ATOM 2172 C C . PRO B 1 129 ? -56.438 57.656 -14.305 1 38.09 129 PRO B C 1
ATOM 2174 O O . PRO B 1 129 ? -55.938 58.156 -15.305 1 38.09 129 PRO B O 1
ATOM 2177 N N . GLN B 1 130 ? -56.688 56.312 -14.461 1 33.47 130 GLN B N 1
ATOM 2178 C CA . GLN B 1 130 ? -56.969 55.5 -15.641 1 33.47 130 GLN B CA 1
ATOM 2179 C C . GLN B 1 130 ? -58.125 56.125 -16.453 1 33.47 130 GLN B C 1
ATOM 2181 O O . GLN B 1 130 ? -59.219 56.312 -15.93 1 33.47 130 GLN B O 1
ATOM 2186 N N . GLN B 1 131 ? -57.75 57.188 -17.203 1 30.88 131 GLN B N 1
ATOM 2187 C CA . GLN B 1 131 ? -58.844 57.625 -18.062 1 30.88 131 GLN B CA 1
ATOM 2188 C C . GLN B 1 131 ? -59.406 56.469 -18.875 1 30.88 131 GLN B C 1
ATOM 2190 O O . GLN B 1 131 ? -58.688 55.594 -19.328 1 30.88 131 GLN B O 1
ATOM 2195 N N . SER B 1 132 ? -60.688 56.188 -18.859 1 33.25 132 SER B N 1
ATOM 2196 C CA . SER B 1 132 ? -61.656 55.188 -19.328 1 33.25 132 SER B CA 1
ATOM 2197 C C . SER B 1 132 ? -61.625 55.094 -20.844 1 33.25 132 SER B C 1
ATOM 2199 O O . SER B 1 132 ? -62.562 54.531 -21.453 1 33.25 132 SER B O 1
ATOM 2201 N N . GLN B 1 133 ? -60.438 55.344 -21.516 1 27.8 133 GLN B N 1
ATOM 2202 C CA . GLN B 1 133 ? -60.812 55.438 -22.922 1 27.8 133 GLN B CA 1
ATOM 2203 C C . GLN B 1 133 ? -61.375 54.125 -23.438 1 27.8 133 GLN B C 1
ATOM 2205 O O . GLN B 1 133 ? -60.812 53.062 -23.172 1 27.8 133 GLN B O 1
ATOM 2210 N N . GLN B 1 134 ? -62.625 54.031 -23.812 1 29.25 134 GLN B N 1
ATOM 2211 C CA . GLN B 1 134 ? -63.594 53.062 -24.359 1 29.25 134 GLN B CA 1
ATOM 2212 C C . GLN B 1 134 ? -63.094 52.469 -25.672 1 29.25 134 GLN B C 1
ATOM 2214 O O . GLN B 1 134 ? -63.844 51.781 -26.375 1 29.25 134 GLN B O 1
ATOM 2219 N N . GLY B 1 135 ? -61.781 52.688 -26.047 1 28.12 135 GLY B N 1
ATOM 2220 C CA . GLY B 1 135 ? -61.719 52.5 -27.484 1 28.12 135 GLY B CA 1
ATOM 2221 C C . GLY B 1 135 ? -62 51.062 -27.891 1 28.12 135 GLY B C 1
ATOM 2222 O O . GLY B 1 135 ? -61.719 50.125 -27.141 1 28.12 135 GLY B O 1
ATOM 2223 N N . THR B 1 136 ? -62.938 50.781 -28.844 1 28.17 136 THR B N 1
ATOM 2224 C CA . THR B 1 136 ? -63.656 49.719 -29.516 1 28.17 136 THR B CA 1
ATOM 2225 C C . THR B 1 136 ? -62.719 48.812 -30.297 1 28.17 136 THR B C 1
ATOM 2227 O O . THR B 1 136 ? -62.219 49.219 -31.359 1 28.17 136 THR B O 1
ATOM 2230 N N . ASN B 1 137 ? -61.594 48.375 -29.672 1 27.84 137 ASN B N 1
ATOM 2231 C CA . ASN B 1 137 ? -60.688 47.625 -30.562 1 27.84 137 ASN B CA 1
ATOM 2232 C C . ASN B 1 137 ? -61.375 46.438 -31.188 1 27.84 137 ASN B C 1
ATOM 2234 O O . ASN B 1 137 ? -62.156 45.719 -30.531 1 27.84 137 ASN B O 1
ATOM 2238 N N . GLY B 1 138 ? -61.5 46.438 -32.531 1 28.5 138 GLY B N 1
ATOM 2239 C CA . GLY B 1 138 ? -62.062 45.562 -33.531 1 28.5 138 GLY B CA 1
ATOM 2240 C C . GLY B 1 138 ? -61.469 44.156 -33.469 1 28.5 138 GLY B C 1
ATOM 2241 O O . GLY B 1 138 ? -60.375 43.969 -32.906 1 28.5 138 GLY B O 1
ATOM 2242 N N . PRO B 1 139 ? -62.219 43.062 -33.75 1 29.16 139 PRO B N 1
ATOM 2243 C CA . PRO B 1 139 ? -62.156 41.594 -33.531 1 29.16 139 PRO B CA 1
ATOM 2244 C C . PRO B 1 139 ? -61.094 40.938 -34.375 1 29.16 139 PRO B C 1
ATOM 2246 O O . PRO B 1 139 ? -61.156 40.938 -35.594 1 29.16 139 PRO B O 1
ATOM 2249 N N . ASP B 1 140 ? -59.781 41.344 -34.375 1 28.67 140 ASP B N 1
ATOM 2250 C CA . ASP B 1 140 ? -58.969 40.719 -35.406 1 28.67 140 ASP B CA 1
ATOM 2251 C C . ASP B 1 140 ? -59 39.188 -35.281 1 28.67 140 ASP B C 1
ATOM 2253 O O . ASP B 1 140 ? -58.906 38.656 -34.188 1 28.67 140 ASP B O 1
ATOM 2257 N N . SER B 1 141 ? -59.406 38.5 -36.406 1 28.02 141 SER B N 1
ATOM 2258 C CA . SER B 1 141 ? -59.75 37.156 -36.875 1 28.02 141 SER B CA 1
ATOM 2259 C C . SER B 1 141 ? -58.531 36.219 -36.875 1 28.02 141 SER B C 1
ATOM 2261 O O . SER B 1 141 ? -57.625 36.406 -37.656 1 28.02 141 SER B O 1
ATOM 2263 N N . TYR B 1 142 ? -58.062 35.688 -35.812 1 26.66 142 TYR B N 1
ATOM 2264 C CA . TYR B 1 142 ? -56.969 34.688 -35.75 1 26.66 142 TYR B CA 1
ATOM 2265 C C . TYR B 1 142 ? -57.312 33.469 -36.594 1 26.66 142 TYR B C 1
ATOM 2267 O O . TYR B 1 142 ? -58.312 32.781 -36.281 1 26.66 142 TYR B O 1
ATOM 2275 N N . ASP B 1 143 ? -56.969 33.5 -37.906 1 25.97 143 ASP B N 1
ATOM 2276 C CA . ASP B 1 143 ? -57.156 32.375 -38.844 1 25.97 143 ASP B CA 1
ATOM 2277 C C . ASP B 1 143 ? -56.469 31.125 -38.344 1 25.97 143 ASP B C 1
ATOM 2279 O O . ASP B 1 143 ? -55.281 31.156 -37.969 1 25.97 143 ASP B O 1
ATOM 2283 N N . GLU B 1 144 ? -57.188 30.016 -38.062 1 29.41 144 GLU B N 1
ATOM 2284 C CA . GLU B 1 144 ? -57.031 28.656 -37.531 1 29.41 144 GLU B CA 1
ATOM 2285 C C . GLU B 1 144 ? -56.375 27.734 -38.594 1 29.41 144 GLU B C 1
ATOM 2287 O O . GLU B 1 144 ? -57.062 27.203 -39.469 1 29.41 144 GLU B O 1
ATOM 2292 N N . ASP B 1 145 ? -55.312 28.109 -39.406 1 30.12 145 ASP B N 1
ATOM 2293 C CA . ASP B 1 145 ? -55.031 27.203 -40.5 1 30.12 145 ASP B CA 1
ATOM 2294 C C . ASP B 1 145 ? -54.625 25.828 -40 1 30.12 145 ASP B C 1
ATOM 2296 O O . ASP B 1 145 ? -53.688 25.703 -39.188 1 30.12 145 ASP B O 1
ATOM 2300 N N . ILE B 1 146 ? -55.531 24.734 -40.25 1 30.69 146 ILE B N 1
ATOM 2301 C CA . ILE B 1 146 ? -55.688 23.328 -39.875 1 30.69 146 ILE B CA 1
ATOM 2302 C C . ILE B 1 146 ? -54.75 22.469 -40.719 1 30.69 146 ILE B C 1
ATOM 2304 O O . ILE B 1 146 ? -54.25 21.453 -40.219 1 30.69 146 ILE B O 1
ATOM 2308 N N . PRO B 1 147 ? -54.125 22.672 -41.969 1 33.41 147 PRO B N 1
ATOM 2309 C CA . PRO B 1 147 ? -54.375 21.531 -42.875 1 33.41 147 PRO B CA 1
ATOM 2310 C C . PRO B 1 147 ? -53.5 20.312 -42.531 1 33.41 147 PRO B C 1
ATOM 2312 O O . PRO B 1 147 ? -52.312 20.469 -42.25 1 33.41 147 PRO B O 1
ATOM 2315 N N . PHE B 1 148 ? -54.094 19.078 -42.344 1 32.53 148 PHE B N 1
ATOM 2316 C CA . PHE B 1 148 ? -53.719 17.719 -41.969 1 32.53 148 PHE B CA 1
ATOM 2317 C C . PHE B 1 148 ? -53.031 17.016 -43.156 1 32.53 148 PHE B C 1
ATOM 2319 O O . PHE B 1 148 ? -52.719 15.828 -43.062 1 32.53 148 PHE B O 1
ATOM 2326 N N . ARG B 1 149 ? -52.281 17.516 -44.094 1 29.75 149 ARG B N 1
ATOM 2327 C CA . ARG B 1 149 ? -52.125 16.594 -45.219 1 29.75 149 ARG B CA 1
ATOM 2328 C C . ARG B 1 149 ? -51.406 15.32 -44.781 1 29.75 149 ARG B C 1
ATOM 2330 O O . ARG B 1 149 ? -50.344 15.383 -44.219 1 29.75 149 ARG B O 1
ATOM 2337 N N . ALA B 1 150 ? -52.062 14.07 -45.094 1 26.67 150 ALA B N 1
ATOM 2338 C CA . ALA B 1 150 ? -51.938 12.641 -44.844 1 26.67 150 ALA B CA 1
ATOM 2339 C C . ALA B 1 150 ? -50.719 12.055 -45.5 1 26.67 150 ALA B C 1
ATOM 2341 O O . ALA B 1 150 ? -49.938 11.32 -44.875 1 26.67 150 ALA B O 1
ATOM 2342 N N . LEU B 1 151 ? -50.625 11.805 -46.844 1 28.39 151 LEU B N 1
ATOM 2343 C CA . LEU B 1 151 ? -50.656 10.43 -47.344 1 28.39 151 LEU B CA 1
ATOM 2344 C C . LEU B 1 151 ? -49.219 9.875 -47.469 1 28.39 151 LEU B C 1
ATOM 2346 O O . LEU B 1 151 ? -49 8.688 -47.219 1 28.39 151 LEU B O 1
ATOM 2350 N N . PRO B 1 152 ? -48.188 10.445 -48.094 1 28.78 152 PRO B N 1
ATOM 2351 C CA . PRO B 1 152 ? -47.75 9.648 -49.25 1 28.78 152 PRO B CA 1
ATOM 2352 C C . PRO B 1 152 ? -47.094 8.336 -48.844 1 28.78 152 PRO B C 1
ATOM 2354 O O . PRO B 1 152 ? -47.562 7.262 -49.188 1 28.78 152 PRO B O 1
ATOM 2357 N N . TYR B 1 153 ? -45.844 8.07 -49.438 1 27.86 153 TYR B N 1
ATOM 2358 C CA . TYR B 1 153 ? -45.156 7.145 -50.344 1 27.86 153 TYR B CA 1
ATOM 2359 C C . TYR B 1 153 ? -44.531 5.996 -49.594 1 27.86 153 TYR B C 1
ATOM 2361 O O . TYR B 1 153 ? -44.844 4.828 -49.812 1 27.86 153 TYR B O 1
ATOM 2369 N N . LEU B 1 154 ? -43 5.688 -49.812 1 27.17 154 LEU B N 1
ATOM 2370 C CA . LEU B 1 154 ? -42.25 4.609 -50.469 1 27.17 154 LEU B CA 1
ATOM 2371 C C . LEU B 1 154 ? -41.75 3.619 -49.406 1 27.17 154 LEU B C 1
ATOM 2373 O O . LEU B 1 154 ? -41.312 2.518 -49.75 1 27.17 154 LEU B O 1
ATOM 2377 N N . ALA B 1 155 ? -41.031 3.895 -48.344 1 26.09 155 ALA B N 1
ATOM 2378 C CA . ALA B 1 155 ? -39.906 2.994 -48.125 1 26.09 155 ALA B CA 1
ATOM 2379 C C . ALA B 1 155 ? -40.375 1.539 -48.094 1 26.09 155 ALA B C 1
ATOM 2381 O O . ALA B 1 155 ? -41.531 1.257 -47.812 1 26.09 155 ALA B O 1
ATOM 2382 N N . GLY B 1 156 ? -39.062 0.331 -47.906 1 29.92 156 GLY B N 1
ATOM 2383 C CA . GLY B 1 156 ? -38.531 -1.009 -48.031 1 29.92 156 GLY B CA 1
ATOM 2384 C C . GLY B 1 156 ? -39.219 -2.027 -47.156 1 29.92 156 GLY B C 1
ATOM 2385 O O . GLY B 1 156 ? -39.625 -3.084 -47.625 1 29.92 156 GLY B O 1
ATOM 2386 N N . ALA B 1 157 ? -38.406 -2.59 -46 1 22.09 157 ALA B N 1
ATOM 2387 C CA . ALA B 1 157 ? -38.875 -3.844 -45.406 1 22.09 157 ALA B CA 1
ATOM 2388 C C . ALA B 1 157 ? -40.281 -3.705 -44.844 1 22.09 157 ALA B C 1
ATOM 2390 O O . ALA B 1 157 ? -40.656 -2.635 -44.375 1 22.09 157 ALA B O 1
#

Organism: Pseudomonas syringae (NCBI:txid317)

Nearest PDB structures (foldseek):
  5yyu-assembly1_B  TM=8.004E-01  e=3.967E-08  Staphylococcus aureus subsp. aureus ED98
  3vdy-assembly1_A-2  TM=7.748E-01  e=2.058E-08  Bacillus subtilis
  7dep-assembly1_B-2  TM=7.502E-01  e=2.296E-08  Staphylococcus aureus subsp. aureus ED98
  3vdy-assembly1_B-2  TM=7.925E-01  e=6.145E-08  Bacillus subtilis
  7d8j-assembly1_B-2  TM=7.672E-01  e=1.557E-07  Staphylococcus aureus subsp. aureus ED98

pLDDT: mean 75.46, std 28.53, range [22.09, 98.88]